Protein AF-A0A7S1JLR3-F1 (afdb_monomer_lite)

Sequence (343 aa):
VDCESAMGGCVRRLALGSIACGFTRRLLVDKMQLTTCGGVSYNKMLAKKVGGEHKPNQQTCLLPDRVKQFMQGCTLGSIPGIGFATCAKLKERGLASVPDVLSSPPHMIRDAVGHDMATVVLQLCNGIDPTPVKQTGPPQSISVENSYWASPIFGRDGVMREITRLAPHLIQRSWEHTARHRQVPQTFKLTVRFVGKSSRECRQAALPPNAIPRAPPASDRSSAVGEGEPQSPPVPGALIRLAASLLNKLVPDTSRPFHCNILNLALTNFHSAPPPPLTFSRPQPPQQSRAAAAQPPCPETIDLDTFDEEQKQPSCRVPDGVDAAWFMGLPAGIQAEVRRQHV

pLDDT: mean 82.6, std 20.74, range [28.44, 98.5]

Organism: NCBI:txid1169539

InterPro domains:
  IPR001126 UmuC domain [PS50173] (25-83)
  IPR036775 DNA polymerase, Y-family, little finger domain superfamily [G3DSA:3.30.1490.100] (139-274)
  IPR036775 DNA polymerase, Y-family, little finger domain superfamily [SSF100879] (159-270)
  IPR043128 Reverse transcriptase/Diguanylate cyclase domain [G3DSA:3.30.70.270] (2-62)
  IPR043502 DNA/RNA polymerase superfamily [SSF56672] (14-139)

Radius of gyration: 27.86 Å; chains: 1; bounding box: 66×61×78 Å

Foldseek 3Di:
DDPVVVLVLQVLVQVLVQLLQVLVQVCCCVPPVDAAFWATDDDDQRRVLQSPVDDDRYYDYDRPVCQLVVLQPDWQCSGPLRHPQLCVLCVVLVNGTLVSLQPDDLVSSCVRRNDVSSVVSNCSSSVHDPDDDDDDDQDQKDKDKDFAPPHWQKADVSLLVVCQVCQLVSLVVQQVSCVVPQKHFFKKKKWWDFPPDPDIFIDMDTQDPPQRPHDDDPVVVPVPPDPDDDDGDDGDVSVSVRNSVGVCVRDVDRVDMTTTRMIMMMTGDIDRHDDDPPPPPPDDDDDDDDDDDDDDDDPDDPDPPDDDPDDDDDPPDDQPSDDPVVLVPDDPSSNVSSVVVRD

Secondary structure (DSSP, 8-state):
--HHHHHHHHHHHHHHHHHHHHHHHHHHHHHH-----EEESSSHHHHHHHTTTT-SS-EEE--GGGHHHHHHTSBGGGSTT--HHHHHHHHHTT--BHHHHHHS-HHHHHHHH-HHHHHHHHHHHTT---PPP----S-SEEEEEEE-SSSPEEHHHHHHHHHHHHHHHHHHHHHHHHHHH-EE--EEEEEEEETT-SSPEEEEEEPPTTSSPPPPPGGGGSS--SS---PPPP--HHHHHHHHHHHHHHSS-TTS--EEEEEEEEEE--EEPPPPP----PPPP---------PPPPPPP--S----S-S------PPTTS-HHHHHTS-HHHHHHHHHHH-

Structure (mmCIF, N/CA/C/O backbone):
data_AF-A0A7S1JLR3-F1
#
_entry.id   AF-A0A7S1JLR3-F1
#
loop_
_atom_site.group_PDB
_atom_site.id
_atom_site.type_symbol
_atom_site.label_atom_id
_atom_site.label_alt_id
_atom_site.label_comp_id
_atom_site.label_asym_id
_atom_site.label_entity_id
_atom_site.label_seq_id
_atom_site.pdbx_PDB_ins_code
_atom_site.Cartn_x
_atom_site.Cartn_y
_atom_site.Cartn_z
_atom_site.occupancy
_atom_site.B_iso_or_equiv
_atom_site.auth_seq_id
_atom_site.auth_comp_id
_atom_site.auth_asym_id
_atom_site.auth_atom_id
_atom_site.pdbx_PDB_model_num
ATOM 1 N N . VAL A 1 1 ? -37.598 2.395 15.664 1.00 42.84 1 VAL A N 1
ATOM 2 C CA . VAL A 1 1 ? -37.029 1.034 15.543 1.00 42.84 1 VAL A CA 1
ATOM 3 C C . VAL A 1 1 ? -36.119 0.853 16.735 1.00 42.84 1 VAL A C 1
ATOM 5 O O . VAL A 1 1 ? -35.112 1.548 16.807 1.00 42.84 1 VAL A O 1
ATOM 8 N N . ASP A 1 2 ? -36.537 0.051 17.711 1.00 41.81 2 ASP A N 1
ATOM 9 C CA . ASP A 1 2 ? -35.859 -0.057 19.004 1.00 41.81 2 ASP A CA 1
ATOM 10 C C . ASP A 1 2 ? -34.413 -0.527 18.846 1.00 41.81 2 ASP A C 1
ATOM 12 O O . ASP A 1 2 ? -34.135 -1.479 18.104 1.00 41.81 2 ASP A O 1
ATOM 16 N N . CYS A 1 3 ? -33.495 0.145 19.548 1.00 42.53 3 CYS A N 1
ATOM 17 C CA . CYS A 1 3 ? -32.058 -0.132 19.528 1.00 42.53 3 CYS A CA 1
ATOM 18 C C . CYS A 1 3 ? -31.733 -1.597 19.869 1.00 42.53 3 CYS A C 1
ATOM 20 O O . CYS A 1 3 ? -30.772 -2.141 19.328 1.00 42.53 3 CYS A O 1
ATOM 22 N N . GLU A 1 4 ? -32.552 -2.262 20.689 1.00 46.06 4 GLU A N 1
ATOM 23 C CA . GLU A 1 4 ? -32.415 -3.692 21.002 1.00 46.06 4 GLU A CA 1
ATOM 24 C C . GLU A 1 4 ? -32.705 -4.593 19.792 1.00 46.06 4 GLU A C 1
ATOM 26 O O . GLU A 1 4 ? -31.935 -5.514 19.511 1.00 46.06 4 GLU A O 1
ATOM 31 N N . SER A 1 5 ? -33.736 -4.283 18.995 1.00 55.50 5 SER A N 1
ATOM 32 C CA . SER A 1 5 ? -34.023 -5.029 17.757 1.00 55.50 5 SER A CA 1
ATOM 33 C C . SER A 1 5 ? -32.943 -4.801 16.686 1.00 55.50 5 SER A C 1
ATOM 35 O O . SER A 1 5 ? -32.567 -5.722 15.955 1.00 55.50 5 SER A O 1
ATOM 37 N N . ALA A 1 6 ? -32.374 -3.590 16.634 1.00 57.91 6 ALA A N 1
ATOM 38 C CA . ALA A 1 6 ? -31.301 -3.238 15.707 1.00 57.91 6 ALA A CA 1
ATOM 39 C C . ALA A 1 6 ? -29.970 -3.926 16.070 1.00 57.91 6 ALA A C 1
ATOM 41 O O . ALA A 1 6 ? -29.255 -4.403 15.180 1.00 57.91 6 ALA A O 1
ATOM 42 N N . MET A 1 7 ? -29.661 -4.025 17.368 1.00 59.28 7 MET A N 1
ATOM 43 C CA . MET A 1 7 ? -28.510 -4.763 17.898 1.00 59.28 7 MET A CA 1
ATOM 44 C C . MET A 1 7 ? -28.624 -6.261 17.599 1.00 59.28 7 MET A C 1
ATOM 46 O O . MET A 1 7 ? -27.681 -6.839 17.055 1.00 59.28 7 MET A O 1
ATOM 50 N N . GLY A 1 8 ? -29.793 -6.867 17.842 1.00 67.44 8 GLY A N 1
ATOM 51 C CA . GLY A 1 8 ? -30.053 -8.273 17.509 1.00 67.44 8 GLY A CA 1
ATOM 52 C C . GLY A 1 8 ? -29.872 -8.573 16.016 1.00 67.44 8 GLY A C 1
ATOM 53 O O . GLY A 1 8 ? -29.205 -9.541 15.643 1.00 67.44 8 GLY A O 1
ATOM 54 N N . GLY A 1 9 ? -30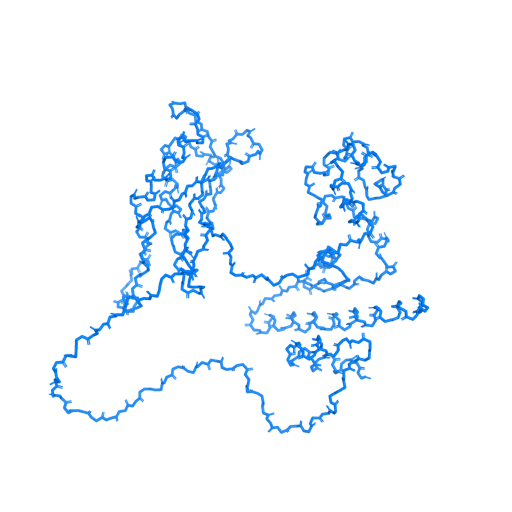.367 -7.686 15.144 1.00 78.19 9 GLY A N 1
ATOM 55 C CA . GLY A 1 9 ? -30.171 -7.804 13.697 1.00 78.19 9 GLY A CA 1
ATOM 56 C C . GLY A 1 9 ? -28.703 -7.687 13.264 1.00 78.19 9 GLY A C 1
ATOM 57 O O . GLY A 1 9 ? -28.259 -8.414 12.376 1.00 78.19 9 GLY A O 1
ATOM 58 N N . CYS A 1 10 ? -27.924 -6.801 13.891 1.00 81.44 10 CYS A N 1
ATOM 59 C CA . CYS A 1 10 ? -26.500 -6.641 13.585 1.00 81.44 10 CYS A CA 1
ATOM 60 C C . CYS A 1 10 ? -25.677 -7.872 13.986 1.00 81.44 10 CYS A C 1
ATOM 62 O O . CYS A 1 10 ? -24.885 -8.368 13.184 1.00 81.44 10 CYS A O 1
ATOM 64 N N . VAL A 1 11 ? -25.909 -8.407 15.188 1.00 86.31 11 VAL A N 1
ATOM 65 C CA . VAL A 1 11 ? -25.230 -9.615 15.681 1.00 86.31 11 VAL A CA 1
ATOM 66 C C . VAL A 1 11 ? -25.519 -10.810 14.772 1.00 86.31 11 VAL A C 1
ATOM 68 O O . VAL A 1 11 ? -24.587 -11.505 14.367 1.00 86.31 11 VAL A O 1
ATOM 71 N N . ARG A 1 12 ? -26.780 -11.000 14.354 1.00 85.00 12 ARG A N 1
ATOM 72 C CA . ARG A 1 12 ? -27.159 -12.071 13.419 1.00 85.00 12 ARG A CA 1
ATOM 73 C C . ARG A 1 12 ? -26.419 -11.960 12.083 1.00 85.00 12 ARG A C 1
ATOM 75 O O . ARG A 1 12 ? -25.859 -12.943 11.607 1.00 85.00 12 ARG A O 1
ATOM 82 N N . ARG A 1 13 ? -26.340 -10.759 11.498 1.00 88.19 13 ARG A N 1
ATOM 83 C CA . ARG A 1 13 ? -25.587 -10.535 10.248 1.00 88.19 13 ARG A CA 1
ATOM 84 C C . ARG A 1 13 ? -24.090 -10.822 10.403 1.00 88.19 13 ARG A C 1
ATOM 86 O O . ARG A 1 13 ? -23.487 -11.401 9.503 1.00 88.19 13 ARG A O 1
ATOM 93 N N . LEU A 1 14 ? -23.490 -10.449 11.533 1.00 91.00 14 LEU A N 1
ATOM 94 C CA . LEU A 1 14 ? -22.076 -10.721 11.817 1.00 91.00 14 LEU A CA 1
ATOM 95 C C . LEU A 1 14 ? -21.792 -12.214 12.034 1.00 91.00 14 LEU A C 1
ATOM 97 O O . LEU A 1 14 ? -20.752 -12.708 11.590 1.00 91.00 14 LEU A O 1
ATOM 101 N N . ALA A 1 15 ? -22.724 -12.948 12.645 1.00 88.25 15 ALA A N 1
ATOM 102 C CA . ALA A 1 15 ? -22.643 -14.403 12.750 1.00 88.25 15 ALA A CA 1
ATOM 103 C C . ALA A 1 15 ? -22.628 -15.057 11.358 1.00 88.25 15 ALA A C 1
ATOM 105 O O . ALA A 1 15 ? -21.733 -15.847 11.057 1.00 88.25 15 ALA A O 1
ATOM 106 N N . LEU A 1 16 ? -23.523 -14.640 10.457 1.00 89.06 16 LEU A N 1
ATOM 107 C CA . LEU A 1 16 ? -23.534 -15.134 9.073 1.00 89.06 16 LEU A CA 1
ATOM 108 C C . LEU A 1 16 ? -22.259 -14.766 8.305 1.00 89.06 16 LEU A C 1
ATOM 110 O O . LEU A 1 16 ? -21.691 -15.602 7.602 1.00 89.06 16 LEU A O 1
ATOM 114 N N . GLY A 1 17 ? -21.751 -13.545 8.493 1.00 91.31 17 GLY A N 1
ATOM 115 C CA . GLY A 1 17 ? -20.451 -13.137 7.957 1.00 91.31 17 GLY A CA 1
ATOM 116 C C . GLY A 1 17 ? -19.297 -14.013 8.462 1.00 91.31 17 GLY A C 1
ATOM 117 O O . GLY A 1 17 ? -18.373 -14.320 7.709 1.00 91.31 17 GLY A O 1
ATOM 118 N N . SER A 1 18 ? -19.367 -14.474 9.712 1.00 92.69 18 SER A N 1
ATOM 119 C CA . SER A 1 18 ? -18.378 -15.384 10.305 1.00 92.69 18 SER A CA 1
ATOM 120 C C . SER A 1 18 ? -18.424 -16.775 9.683 1.00 92.69 18 SER A C 1
ATOM 122 O O . SER A 1 18 ? -17.368 -17.350 9.408 1.00 92.69 18 SER A O 1
ATOM 124 N N . ILE A 1 19 ? -19.618 -17.283 9.382 1.00 90.50 19 ILE A N 1
ATOM 125 C CA . ILE A 1 19 ? -19.803 -18.554 8.670 1.00 90.50 19 ILE A CA 1
ATOM 126 C C . ILE A 1 19 ? -19.202 -18.462 7.260 1.00 90.50 19 ILE A C 1
ATOM 128 O O . ILE A 1 19 ? -18.377 -19.294 6.877 1.00 90.50 19 ILE A O 1
ATOM 132 N N . ALA A 1 20 ? -19.534 -17.404 6.513 1.00 90.88 20 ALA A N 1
ATOM 133 C CA . ALA A 1 20 ? -18.996 -17.167 5.172 1.00 90.88 20 ALA A CA 1
ATOM 134 C C . ALA A 1 20 ? -17.461 -17.023 5.164 1.00 90.88 20 ALA A C 1
ATOM 136 O O . ALA A 1 20 ? -16.778 -17.562 4.286 1.00 90.88 20 ALA A O 1
ATOM 137 N N . CYS A 1 21 ? -16.905 -16.337 6.168 1.00 94.81 21 CYS A N 1
ATOM 138 C CA . CYS A 1 21 ? -15.463 -16.217 6.370 1.00 94.81 21 CYS A CA 1
ATOM 139 C C . CYS A 1 21 ? -14.814 -17.595 6.579 1.00 94.81 21 CYS A C 1
ATOM 141 O O . CYS A 1 21 ? -13.862 -17.939 5.878 1.00 94.81 21 CYS A O 1
ATOM 143 N N . GLY A 1 22 ? -15.372 -18.417 7.471 1.00 93.88 22 GLY A N 1
ATOM 144 C CA . GLY A 1 22 ? -14.863 -19.761 7.756 1.00 93.88 22 GLY A CA 1
ATOM 145 C C . GLY A 1 22 ? -14.905 -20.677 6.538 1.00 93.88 22 GLY A C 1
ATOM 146 O O . GLY A 1 22 ? -13.924 -21.355 6.236 1.00 93.88 22 GLY A O 1
ATOM 147 N N . PHE A 1 23 ? -16.000 -20.634 5.779 1.00 93.81 23 PHE A N 1
ATOM 148 C CA . PHE A 1 23 ? -16.117 -21.365 4.522 1.00 93.81 23 PHE A CA 1
ATOM 149 C C . PHE A 1 23 ? -15.051 -20.950 3.503 1.00 93.81 23 PHE A C 1
ATOM 151 O O . PHE A 1 23 ? -14.352 -21.804 2.963 1.00 93.81 23 PHE A O 1
ATOM 158 N N . THR A 1 24 ? -14.872 -19.645 3.286 1.00 93.75 24 THR A N 1
ATOM 159 C CA . THR A 1 24 ? -13.873 -19.125 2.338 1.00 93.75 24 THR A CA 1
ATOM 160 C C . THR A 1 24 ? -12.459 -19.553 2.725 1.00 93.75 24 THR A C 1
ATOM 162 O O . THR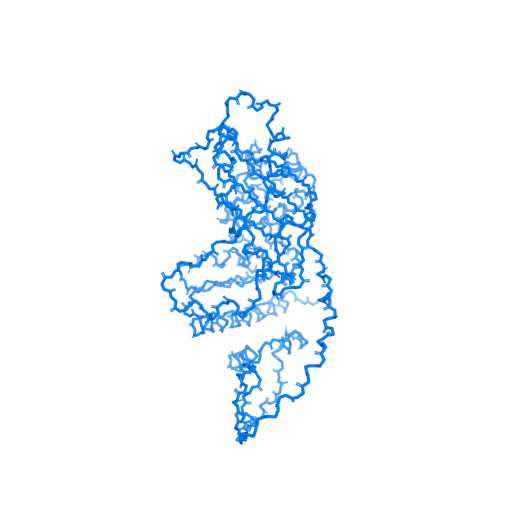 A 1 24 ? -11.664 -19.938 1.870 1.00 93.75 24 THR A O 1
ATOM 165 N N . ARG A 1 25 ? -12.146 -19.531 4.024 1.00 95.88 25 ARG A N 1
ATOM 166 C CA . ARG A 1 25 ? -10.850 -19.984 4.540 1.00 95.88 25 ARG A CA 1
ATOM 167 C C . ARG A 1 25 ? -10.612 -21.471 4.276 1.00 95.88 25 ARG A C 1
ATOM 169 O O . ARG A 1 25 ? -9.513 -21.817 3.861 1.00 95.88 25 ARG A O 1
ATOM 176 N N . ARG A 1 26 ? -11.624 -22.327 4.465 1.00 95.06 26 ARG A N 1
ATOM 177 C CA . ARG A 1 26 ? -11.535 -23.761 4.131 1.00 95.06 26 ARG A CA 1
ATOM 178 C C . ARG A 1 26 ? -11.287 -23.974 2.639 1.00 95.06 26 ARG A C 1
ATOM 180 O O . ARG A 1 26 ? -10.335 -24.655 2.292 1.00 95.06 26 ARG A O 1
ATOM 187 N N . LEU A 1 27 ? -12.023 -23.275 1.770 1.00 95.00 27 LEU A N 1
ATOM 188 C CA . LEU A 1 27 ? -11.802 -23.358 0.321 1.00 95.00 27 LEU A CA 1
ATOM 189 C C . LEU A 1 27 ? -10.372 -22.992 -0.105 1.00 95.00 27 LEU A C 1
ATOM 191 O O . LEU A 1 27 ? -9.845 -23.595 -1.036 1.00 95.00 27 LEU A O 1
ATOM 195 N N . LEU A 1 28 ? -9.744 -22.004 0.541 1.00 95.62 28 LEU A N 1
ATOM 196 C CA . LEU A 1 28 ? -8.350 -21.637 0.258 1.00 95.62 28 LEU A CA 1
ATOM 197 C C . LEU A 1 28 ? -7.364 -22.738 0.667 1.00 95.62 28 LEU A C 1
ATOM 199 O O . LEU A 1 28 ? -6.379 -22.966 -0.037 1.00 95.62 28 LEU A O 1
ATOM 203 N N . VAL A 1 29 ? -7.635 -23.438 1.769 1.00 96.00 29 VAL A N 1
ATOM 204 C CA . VAL A 1 29 ? -6.845 -24.605 2.178 1.00 96.00 29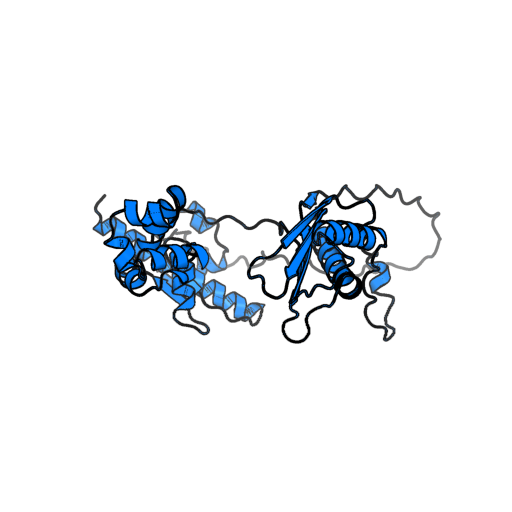 VAL A CA 1
ATOM 205 C C . VAL A 1 29 ? -7.048 -25.740 1.178 1.00 96.00 29 VAL A C 1
ATOM 207 O O . VAL A 1 29 ? -6.071 -26.234 0.630 1.00 96.00 29 VAL A O 1
ATOM 210 N N . ASP A 1 30 ? -8.293 -26.077 0.852 1.00 95.56 30 ASP A N 1
ATOM 211 C CA . ASP A 1 30 ? -8.609 -27.208 -0.023 1.00 95.56 30 ASP A CA 1
ATOM 212 C C . ASP A 1 30 ? -8.043 -27.016 -1.439 1.00 95.56 30 ASP A C 1
ATOM 214 O O . ASP A 1 30 ? -7.414 -27.916 -1.994 1.00 95.56 30 ASP A O 1
ATOM 218 N N . LYS A 1 31 ? -8.224 -25.821 -2.024 1.00 95.94 31 LYS A N 1
ATOM 219 C CA . LYS A 1 31 ? -7.852 -25.544 -3.423 1.00 95.94 31 LYS A CA 1
ATOM 220 C C . LYS A 1 31 ? -6.410 -25.088 -3.615 1.00 95.94 31 LYS A C 1
ATOM 222 O O . LYS A 1 31 ? -5.868 -25.264 -4.701 1.00 95.94 31 LYS A O 1
ATOM 227 N N . MET A 1 32 ? -5.814 -24.431 -2.619 1.00 96.19 32 MET A N 1
ATOM 228 C CA . MET A 1 32 ? -4.505 -23.780 -2.772 1.00 96.19 32 MET A CA 1
ATOM 229 C C . MET A 1 32 ? -3.496 -24.174 -1.692 1.00 96.19 32 MET A C 1
ATOM 231 O O . MET A 1 32 ? -2.354 -23.732 -1.764 1.00 96.19 32 MET A O 1
ATOM 235 N N . GLN A 1 33 ? -3.887 -24.979 -0.696 1.00 95.88 33 GLN A N 1
ATOM 236 C CA . GLN A 1 33 ? -3.054 -25.322 0.464 1.00 95.88 33 GLN A CA 1
ATOM 237 C C . GLN A 1 33 ? -2.572 -24.075 1.228 1.00 95.88 33 GLN A C 1
ATOM 239 O O . GLN A 1 33 ? -1.491 -24.050 1.815 1.00 95.88 33 GLN A O 1
ATOM 244 N N . LEU A 1 34 ? -3.391 -23.013 1.224 1.00 96.88 34 LEU A N 1
ATOM 245 C CA . LEU A 1 34 ? -3.084 -21.738 1.869 1.00 96.88 34 LEU A CA 1
ATOM 246 C C . LEU A 1 34 ? -3.966 -21.516 3.097 1.00 96.88 34 LEU A C 1
ATOM 248 O O . LEU A 1 34 ? -5.163 -21.247 2.990 1.00 96.88 34 LEU A O 1
ATOM 252 N N . THR A 1 35 ? -3.355 -21.533 4.283 1.00 96.38 35 THR A N 1
ATOM 253 C CA . THR A 1 35 ? -4.024 -21.092 5.514 1.00 96.38 35 THR A CA 1
ATOM 254 C C . THR A 1 35 ? -4.068 -19.570 5.591 1.00 96.38 35 THR A C 1
ATOM 256 O O . THR A 1 35 ? -3.083 -18.893 5.290 1.00 96.38 35 THR A O 1
ATOM 259 N N . THR A 1 36 ? -5.180 -19.015 6.066 1.00 96.12 36 THR A N 1
ATOM 260 C CA . THR A 1 36 ? -5.339 -17.567 6.252 1.00 96.12 36 THR A CA 1
ATOM 261 C C . THR A 1 36 ? -6.030 -17.255 7.573 1.00 96.12 36 THR A C 1
ATOM 263 O O . THR A 1 36 ? -6.682 -18.116 8.169 1.00 96.12 36 THR A O 1
ATOM 266 N N . CYS A 1 37 ? -5.881 -16.014 8.040 1.00 97.38 37 CYS A N 1
ATOM 267 C CA . CYS A 1 37 ? -6.668 -15.487 9.155 1.00 97.38 37 CYS A CA 1
ATOM 268 C C . CYS A 1 37 ? -7.828 -14.634 8.630 1.00 97.38 37 CYS A C 1
ATOM 270 O O . CYS A 1 37 ? -7.688 -13.986 7.591 1.00 97.38 37 CYS A O 1
ATOM 272 N N . GLY A 1 38 ? -8.950 -14.616 9.349 1.00 96.75 38 GLY A N 1
ATOM 273 C CA . GLY A 1 38 ? -10.158 -13.885 8.957 1.00 96.75 38 GLY A CA 1
ATOM 274 C C . GLY A 1 38 ? -10.624 -12.890 10.016 1.00 96.75 38 GLY A C 1
ATOM 275 O O . GLY A 1 38 ? -10.611 -13.192 11.203 1.00 96.75 38 GLY A O 1
ATOM 276 N N . GLY A 1 39 ? -11.059 -11.702 9.607 1.00 97.62 39 GLY A N 1
ATOM 277 C CA . GLY A 1 39 ? -11.645 -10.711 10.510 1.00 97.62 39 GLY A CA 1
ATOM 278 C C . GLY A 1 39 ? -13.035 -10.311 10.042 1.00 97.62 39 GLY A C 1
ATOM 279 O O . GLY A 1 39 ? -13.206 -9.976 8.872 1.00 97.62 39 GLY A O 1
ATOM 280 N N . VAL A 1 40 ? -14.014 -10.343 10.944 1.00 98.00 40 VAL A N 1
ATOM 281 C CA . VAL A 1 40 ? -15.414 -10.014 10.649 1.00 98.00 40 VAL A CA 1
ATOM 282 C C . VAL A 1 40 ? -15.880 -8.898 11.575 1.00 98.00 40 VAL A C 1
ATOM 284 O O . VAL A 1 40 ? -15.763 -8.996 12.793 1.00 98.00 40 VAL A O 1
ATOM 287 N N . SER A 1 41 ? -16.375 -7.807 10.997 1.00 97.19 41 SER A N 1
ATOM 288 C CA . SER A 1 41 ? -16.999 -6.694 11.716 1.00 97.19 41 SER A CA 1
ATOM 289 C C . SER A 1 41 ? -17.841 -5.861 10.740 1.00 97.19 41 SER A C 1
ATOM 291 O O . SER A 1 41 ? -17.961 -6.212 9.566 1.00 97.19 41 SER A O 1
ATOM 293 N N . TYR A 1 42 ? -18.423 -4.757 11.203 1.00 94.75 42 TYR A N 1
ATOM 294 C CA . TYR A 1 42 ? -19.323 -3.915 10.408 1.00 94.75 42 TYR A CA 1
ATOM 295 C C . TYR A 1 42 ? -18.614 -2.847 9.556 1.00 94.75 42 TYR A C 1
ATOM 297 O O . TYR A 1 42 ? -19.273 -2.134 8.804 1.00 94.75 42 TYR A O 1
ATOM 305 N N . ASN A 1 43 ? -17.286 -2.713 9.648 1.00 96.81 43 ASN A N 1
ATOM 306 C CA . ASN A 1 43 ? -16.493 -1.875 8.744 1.00 96.81 43 ASN A CA 1
ATOM 307 C C . ASN A 1 43 ? -15.091 -2.452 8.494 1.00 96.81 43 ASN A C 1
ATOM 309 O O . ASN A 1 43 ? -14.628 -3.354 9.200 1.00 96.81 43 ASN A O 1
ATOM 313 N N . LYS A 1 44 ? -14.409 -1.925 7.468 1.00 96.75 44 LYS A N 1
ATOM 314 C CA . LYS A 1 44 ? -13.115 -2.441 6.993 1.00 96.75 44 LYS A CA 1
ATOM 315 C C . LYS A 1 44 ? -12.005 -2.277 8.020 1.00 96.75 44 LYS A C 1
ATOM 317 O O . LYS A 1 44 ? -11.197 -3.191 8.175 1.00 96.75 44 LYS A O 1
ATOM 322 N N . MET A 1 45 ? -11.951 -1.128 8.694 1.00 97.75 45 MET A N 1
ATOM 323 C CA . MET A 1 45 ? -10.936 -0.854 9.707 1.00 97.75 45 MET A CA 1
ATOM 324 C C . MET A 1 45 ? -10.997 -1.887 10.838 1.00 97.75 45 MET A C 1
ATOM 326 O O . MET A 1 45 ? -9.990 -2.544 11.116 1.00 97.75 45 MET A O 1
ATOM 330 N N . LEU A 1 46 ? -12.181 -2.105 11.419 1.00 97.94 46 LEU A N 1
ATOM 331 C CA . LEU A 1 46 ? -12.379 -3.077 12.493 1.00 97.94 46 LEU A CA 1
ATOM 332 C C . LEU A 1 46 ? -12.112 -4.506 12.019 1.00 97.94 46 LEU A C 1
ATOM 334 O O . LEU A 1 46 ? -11.382 -5.235 12.687 1.00 97.94 46 LEU A O 1
ATOM 338 N N . ALA A 1 47 ? -12.620 -4.891 10.843 1.00 97.75 47 ALA A N 1
ATOM 339 C CA . ALA A 1 47 ? -12.364 -6.209 10.263 1.00 97.75 47 ALA A CA 1
ATOM 340 C C . ALA A 1 47 ? -10.856 -6.465 10.066 1.00 97.75 47 ALA A C 1
ATOM 342 O O . ALA A 1 47 ? -10.343 -7.523 10.435 1.00 97.75 47 ALA A O 1
ATOM 343 N N . LYS A 1 48 ? -10.109 -5.472 9.558 1.00 97.25 48 LYS A N 1
ATOM 344 C CA . LYS A 1 48 ? -8.650 -5.553 9.400 1.00 97.25 48 LYS A CA 1
ATOM 345 C C . LYS A 1 48 ? -7.933 -5.696 10.742 1.00 97.25 48 LYS A C 1
ATOM 347 O O . LYS A 1 48 ? -6.941 -6.423 10.811 1.00 97.25 48 LYS A O 1
ATOM 352 N N . LYS A 1 49 ? -8.414 -5.006 11.778 1.00 96.00 49 LYS A N 1
ATOM 353 C CA . LYS A 1 49 ? -7.865 -5.087 13.132 1.00 96.00 49 LYS A CA 1
ATOM 354 C C . LYS A 1 49 ? -8.070 -6.476 13.732 1.00 96.00 49 LYS A C 1
ATOM 356 O O . LYS A 1 49 ? -7.081 -7.138 14.034 1.00 96.00 49 LYS A O 1
ATOM 361 N N . VAL A 1 50 ? -9.309 -6.956 13.827 1.00 96.69 50 VAL A N 1
ATOM 362 C CA . VAL A 1 50 ? -9.590 -8.231 14.515 1.00 96.69 50 VAL A CA 1
ATOM 363 C C . VAL A 1 50 ? -9.126 -9.466 13.756 1.00 96.69 50 VAL A C 1
ATOM 365 O O . VAL A 1 50 ? -8.814 -10.482 14.374 1.00 96.69 50 VAL A O 1
ATOM 368 N N . GLY A 1 51 ? -8.974 -9.379 12.431 1.00 96.31 51 GLY A N 1
ATOM 369 C CA . GLY A 1 51 ? -8.371 -10.458 11.644 1.00 96.31 51 GLY A CA 1
ATOM 370 C C . GLY A 1 51 ? -6.901 -10.735 11.988 1.00 96.31 51 GLY A C 1
ATOM 371 O O . GLY A 1 51 ? -6.360 -11.759 11.576 1.00 96.31 51 GLY A O 1
ATOM 372 N N . GLY A 1 52 ? -6.241 -9.831 12.721 1.00 93.69 52 GLY A N 1
ATOM 373 C CA . GLY A 1 52 ? -4.881 -10.015 13.218 1.00 93.69 52 GLY A CA 1
ATOM 374 C C . GLY A 1 52 ? -4.768 -10.509 14.661 1.00 93.69 52 GLY A C 1
ATOM 375 O O . GLY A 1 52 ? -3.647 -10.792 15.067 1.00 93.69 52 GLY A O 1
ATOM 376 N N . GLU A 1 53 ? -5.875 -10.604 15.400 1.00 93.25 53 GLU A N 1
ATOM 377 C CA . GLU A 1 53 ? -5.865 -10.800 16.856 1.00 93.25 53 GLU A CA 1
ATOM 378 C C . GLU A 1 53 ? -5.413 -12.211 17.259 1.00 93.25 53 GLU A C 1
ATOM 380 O O . GLU A 1 53 ? -4.466 -12.378 18.017 1.00 93.25 53 GLU A O 1
ATOM 385 N N . HIS A 1 54 ? -6.036 -13.241 16.683 1.00 94.44 54 HIS A N 1
ATOM 386 C CA . HIS A 1 54 ? -5.820 -14.640 17.070 1.00 94.44 54 HIS A CA 1
ATOM 387 C C . HIS A 1 54 ? -4.978 -15.411 16.047 1.00 94.44 54 HIS A C 1
ATOM 389 O O . HIS A 1 54 ? -5.319 -16.517 15.644 1.00 94.44 54 HIS A O 1
ATOM 395 N N . LYS A 1 55 ? -3.881 -14.834 15.555 1.00 94.75 55 LYS A N 1
ATOM 396 C CA . LYS A 1 55 ? -2.985 -15.575 14.648 1.00 94.75 55 LYS A CA 1
ATOM 397 C C . LYS A 1 55 ? -2.316 -16.759 15.373 1.00 94.75 55 LYS A C 1
ATOM 399 O O . LYS A 1 55 ? -2.016 -16.623 16.556 1.00 94.75 55 LYS A O 1
ATOM 404 N N . PRO A 1 56 ? -1.965 -17.856 14.670 1.00 96.50 56 PRO A N 1
ATOM 405 C CA . PRO A 1 56 ? -2.159 -18.133 13.239 1.00 96.50 56 PRO A CA 1
ATOM 406 C C . PRO A 1 56 ? -3.452 -18.917 12.928 1.00 96.50 56 PRO A C 1
ATOM 408 O O . PRO A 1 56 ? -4.041 -19.526 13.807 1.00 96.50 56 PRO A O 1
ATOM 411 N N . ASN A 1 57 ? -3.864 -18.943 11.652 1.00 95.25 57 ASN A N 1
ATOM 412 C CA . ASN A 1 57 ? -4.967 -19.762 11.112 1.00 95.25 57 ASN A CA 1
ATOM 413 C C . ASN A 1 57 ? -6.294 -19.733 11.911 1.00 95.25 57 ASN A C 1
ATOM 415 O O . ASN A 1 57 ? -7.002 -20.738 11.986 1.00 95.25 57 ASN A O 1
ATOM 419 N N . GLN A 1 58 ? -6.684 -18.576 12.447 1.00 96.50 58 GLN A N 1
ATOM 420 C CA . GLN A 1 58 ? -7.991 -18.388 13.093 1.00 96.50 58 GLN A CA 1
ATOM 421 C C . GLN A 1 58 ? -8.803 -17.280 12.430 1.00 96.50 58 GLN A C 1
ATOM 423 O O . GLN A 1 58 ? -8.320 -16.538 11.572 1.00 96.50 58 GLN A O 1
ATOM 428 N N . GLN A 1 59 ? -10.053 -17.140 12.860 1.00 97.00 59 GLN A N 1
ATOM 429 C CA . GLN A 1 59 ? -10.861 -15.969 12.559 1.00 97.00 59 GLN A CA 1
ATOM 430 C C . GLN A 1 59 ? -11.409 -15.325 13.829 1.00 97.00 59 GLN A C 1
ATOM 432 O O . GLN A 1 59 ? -11.671 -16.014 14.809 1.00 97.00 59 GLN A O 1
ATOM 437 N N . THR A 1 60 ? -11.640 -14.017 13.776 1.00 97.69 60 THR A N 1
ATOM 438 C CA . THR A 1 60 ? -12.214 -13.247 14.883 1.00 97.69 60 THR A CA 1
ATOM 439 C C . THR A 1 60 ? -13.397 -12.431 14.379 1.00 97.69 60 THR A C 1
ATOM 441 O O . THR A 1 60 ? -13.280 -11.724 13.375 1.00 97.69 60 THR A O 1
ATOM 444 N N . CYS A 1 61 ? -14.522 -12.490 15.091 1.00 97.19 61 CYS A N 1
ATOM 445 C CA . CYS A 1 61 ? -15.683 -11.639 14.848 1.00 97.19 61 CYS A CA 1
ATOM 446 C C . CYS A 1 61 ? -15.817 -10.605 15.968 1.00 97.19 61 CYS A C 1
ATOM 448 O O . CYS A 1 61 ? -15.893 -10.976 17.137 1.00 97.19 61 CYS A O 1
ATOM 450 N N . LEU A 1 62 ? -15.860 -9.318 15.618 1.00 96.25 62 LEU A N 1
ATOM 451 C CA . LEU A 1 62 ? -16.042 -8.228 16.574 1.00 96.25 62 LEU A CA 1
ATOM 452 C C . LEU A 1 62 ? -17.486 -7.742 16.569 1.00 96.25 62 LEU A C 1
ATOM 454 O O . LEU A 1 62 ? -17.946 -7.161 15.582 1.00 96.25 62 LEU A O 1
ATOM 458 N N . LEU A 1 63 ? -18.165 -7.957 17.693 1.00 94.56 63 LEU A N 1
ATOM 459 C CA . LEU A 1 63 ? -19.536 -7.513 17.914 1.00 94.56 63 LEU A CA 1
ATOM 460 C C . LEU A 1 63 ? -19.596 -6.019 18.296 1.00 94.56 63 LEU A C 1
ATOM 462 O O . LEU A 1 63 ? -18.630 -5.503 18.869 1.00 94.56 63 LEU A O 1
ATOM 466 N N . PRO A 1 64 ? -20.705 -5.307 17.994 1.00 92.75 64 PRO A N 1
ATOM 467 C CA . PRO A 1 64 ? -20.815 -3.862 18.218 1.00 92.75 64 PRO A CA 1
ATOM 468 C C . PRO A 1 64 ? -20.597 -3.423 19.673 1.00 92.75 64 PRO A C 1
ATOM 470 O O . PRO A 1 64 ? -19.928 -2.422 19.919 1.00 92.75 64 PRO A O 1
ATOM 473 N N . ASP A 1 65 ? -21.094 -4.200 20.636 1.00 92.38 65 ASP A N 1
ATOM 474 C CA . ASP A 1 65 ? -20.944 -3.973 22.080 1.00 92.38 65 ASP A CA 1
ATOM 475 C C . ASP A 1 65 ? -19.481 -4.044 22.549 1.00 92.38 65 ASP A C 1
ATOM 477 O O . ASP A 1 65 ? -19.106 -3.419 23.542 1.00 92.38 65 ASP A O 1
ATOM 481 N N . ARG A 1 66 ? -18.625 -4.761 21.813 1.00 94.44 66 ARG A N 1
ATOM 482 C CA . ARG A 1 66 ? -17.205 -4.946 22.146 1.00 94.44 66 ARG A CA 1
ATOM 483 C C . ARG A 1 66 ? -16.275 -3.931 21.501 1.00 94.44 66 ARG A C 1
ATOM 485 O O . ARG A 1 66 ? -15.113 -3.849 21.898 1.00 94.44 66 ARG A O 1
ATOM 492 N N . VAL A 1 67 ? -16.757 -3.120 20.558 1.00 95.62 67 VAL A N 1
ATOM 493 C CA . VAL A 1 67 ? -15.896 -2.195 19.804 1.00 95.62 67 VAL A CA 1
ATOM 494 C C . VAL A 1 67 ? -15.227 -1.168 20.699 1.00 95.62 67 VAL A C 1
ATOM 496 O O . VAL A 1 67 ? -14.020 -0.976 20.587 1.00 95.62 67 VAL A O 1
ATOM 499 N N . LYS A 1 68 ? -15.971 -0.528 21.606 1.00 94.62 68 LYS A N 1
ATOM 500 C CA . LYS A 1 68 ? -15.408 0.515 22.475 1.00 94.62 68 LYS A CA 1
ATOM 501 C C . LYS A 1 68 ? -14.240 -0.024 23.304 1.00 94.62 68 LYS A C 1
ATOM 503 O O . LYS A 1 68 ? -13.163 0.565 23.293 1.00 94.62 68 LYS A O 1
ATOM 508 N N . GLN A 1 69 ? -14.442 -1.166 23.962 1.00 95.88 69 GLN A N 1
ATOM 509 C CA . GLN A 1 69 ? -13.411 -1.825 24.766 1.00 95.88 69 GLN A CA 1
ATOM 510 C C . GLN A 1 69 ? -12.210 -2.242 23.904 1.00 95.88 69 GLN A C 1
ATOM 512 O O . GLN A 1 69 ? -11.064 -2.001 24.274 1.00 95.88 69 GLN A O 1
ATOM 517 N N . PHE A 1 70 ? -12.465 -2.819 22.728 1.00 96.44 70 PHE A N 1
ATOM 518 C CA . PHE A 1 70 ? -11.416 -3.239 21.804 1.00 96.44 70 PHE A CA 1
ATOM 519 C C . PHE A 1 70 ? -10.563 -2.058 21.306 1.00 96.44 70 PHE A C 1
ATOM 521 O O . PHE A 1 70 ? -9.333 -2.125 21.304 1.00 96.44 70 PHE A O 1
ATOM 528 N N . MET A 1 71 ? -11.201 -0.946 20.930 1.00 97.44 71 MET A N 1
ATOM 529 C CA . MET A 1 71 ? -10.509 0.247 20.440 1.00 97.44 71 MET A CA 1
ATOM 530 C C . MET A 1 71 ? -9.673 0.924 21.527 1.00 97.44 71 MET A C 1
ATOM 532 O O . MET A 1 71 ? -8.576 1.390 21.234 1.00 97.44 71 MET A O 1
ATOM 536 N N . GLN A 1 72 ? -10.131 0.926 22.782 1.00 94.94 72 GLN A N 1
ATOM 537 C CA . GLN A 1 72 ? -9.360 1.461 23.910 1.00 94.94 72 GLN A CA 1
ATOM 538 C C . GLN A 1 72 ? -8.036 0.714 24.137 1.00 94.94 72 GLN A C 1
ATOM 540 O O . GLN A 1 72 ? -7.060 1.334 24.552 1.00 94.94 72 GLN A O 1
ATOM 545 N N . GLY A 1 73 ? -7.980 -0.585 23.824 1.00 93.88 73 GLY A N 1
ATOM 546 C CA . GLY A 1 73 ? -6.753 -1.388 23.892 1.00 93.88 73 GLY A CA 1
ATOM 547 C C . GLY A 1 73 ? -5.807 -1.212 22.696 1.00 93.88 73 GLY A C 1
ATOM 548 O O . GLY A 1 73 ? -4.691 -1.730 22.708 1.00 93.88 73 GLY A O 1
ATOM 549 N N . CYS A 1 74 ? -6.219 -0.498 21.644 1.00 94.81 74 CYS A N 1
ATOM 550 C CA . CYS A 1 74 ? -5.413 -0.332 20.439 1.00 94.81 74 CYS A CA 1
ATOM 551 C C . CYS A 1 74 ? -4.406 0.818 20.569 1.00 94.81 74 CYS A C 1
ATOM 553 O O . CYS A 1 74 ? -4.734 1.927 20.987 1.00 94.81 74 CYS A O 1
ATOM 555 N N . THR A 1 75 ? -3.182 0.599 20.084 1.00 94.94 75 THR A N 1
ATOM 556 C CA . THR A 1 75 ? -2.235 1.700 19.867 1.00 94.94 75 THR A CA 1
ATOM 557 C C . THR A 1 75 ? -2.631 2.494 18.623 1.00 94.94 75 THR A C 1
ATOM 559 O O . THR A 1 75 ? -3.041 1.902 17.619 1.00 94.94 75 THR A O 1
ATOM 562 N N . LEU A 1 76 ? -2.463 3.823 18.649 1.00 95.56 76 LEU A N 1
ATOM 563 C CA . LEU A 1 76 ? -2.861 4.706 17.542 1.00 95.56 76 LEU A CA 1
ATOM 564 C C . LEU A 1 76 ? -2.262 4.272 16.197 1.00 95.56 76 LEU A C 1
ATOM 566 O O . LEU A 1 76 ? -2.985 4.120 15.220 1.00 95.56 76 LEU A O 1
ATOM 570 N N . GLY A 1 77 ? -0.958 3.987 16.157 1.00 94.19 77 GLY A N 1
ATOM 571 C CA . GLY A 1 77 ? -0.271 3.561 14.931 1.00 94.19 77 GLY A CA 1
ATOM 572 C C . GLY A 1 77 ? -0.673 2.174 14.413 1.00 94.19 77 GLY A C 1
ATOM 573 O O . GLY A 1 77 ? -0.302 1.813 13.299 1.00 94.19 77 GLY A O 1
ATOM 574 N N . SER A 1 78 ? -1.413 1.384 15.201 1.00 94.25 78 SER A N 1
ATOM 575 C CA . SER A 1 78 ? -1.953 0.095 14.751 1.00 94.25 78 SER A CA 1
ATOM 576 C C . SER A 1 78 ? -3.293 0.223 14.027 1.00 94.25 78 SER A C 1
ATOM 578 O O . SER A 1 78 ? -3.731 -0.751 13.416 1.00 94.25 78 SER A O 1
ATOM 580 N N . ILE A 1 79 ? -3.955 1.382 14.114 1.00 96.62 79 ILE A N 1
ATOM 581 C CA . ILE A 1 79 ? -5.269 1.627 13.518 1.00 96.62 79 ILE A CA 1
ATOM 582 C C . ILE A 1 79 ? -5.085 1.933 12.025 1.00 96.62 79 ILE A C 1
ATOM 584 O O . ILE A 1 79 ? -4.432 2.922 11.680 1.00 96.62 79 ILE A O 1
ATOM 588 N N . PRO A 1 80 ? -5.654 1.122 11.112 1.00 96.06 80 PRO A N 1
ATOM 589 C CA . PRO A 1 80 ? -5.647 1.430 9.686 1.00 96.06 80 PRO A CA 1
ATOM 590 C C . PRO A 1 80 ? -6.195 2.836 9.419 1.00 96.06 80 PRO A C 1
ATOM 592 O O . PRO A 1 80 ? -7.301 3.159 9.834 1.00 96.06 80 PRO A O 1
ATOM 595 N N . GLY A 1 81 ? -5.410 3.666 8.730 1.00 94.19 81 GLY A N 1
ATOM 596 C CA . GLY A 1 81 ? -5.724 5.080 8.488 1.00 94.19 81 GLY A CA 1
ATOM 597 C C . GLY A 1 81 ? -4.954 6.059 9.383 1.00 94.19 81 GLY A C 1
ATOM 598 O O . GLY A 1 81 ? -4.799 7.217 9.004 1.00 94.19 81 GLY A O 1
ATOM 599 N N . ILE A 1 82 ? -4.373 5.604 10.499 1.00 96.19 82 ILE A N 1
ATOM 600 C CA . ILE A 1 82 ? -3.486 6.407 11.354 1.00 96.19 82 ILE A CA 1
ATOM 601 C C . ILE A 1 82 ? -2.045 5.914 11.177 1.00 96.19 82 ILE A C 1
ATOM 603 O O . ILE A 1 82 ? -1.570 5.005 11.852 1.00 96.19 82 ILE A O 1
ATOM 607 N N . GLY A 1 83 ? -1.341 6.513 10.216 1.00 93.75 83 GLY A N 1
ATOM 608 C CA . GLY A 1 83 ? 0.046 6.162 9.904 1.00 93.75 83 GLY A CA 1
ATOM 609 C C . GLY A 1 83 ? 1.072 6.750 10.878 1.00 93.75 83 GLY A C 1
ATOM 610 O O . GLY A 1 83 ? 0.751 7.558 11.748 1.00 93.75 83 GLY A O 1
ATOM 611 N N . PHE A 1 84 ? 2.344 6.393 10.672 1.00 92.75 84 PHE A N 1
ATOM 612 C CA . PHE A 1 84 ? 3.477 6.839 11.494 1.00 92.75 84 PHE A CA 1
ATOM 613 C C . PHE A 1 84 ? 3.532 8.364 11.685 1.00 92.75 84 PHE A C 1
ATOM 615 O O . PHE A 1 84 ? 3.613 8.831 12.815 1.00 92.75 84 PHE A O 1
ATOM 622 N N . ALA A 1 85 ? 3.431 9.140 10.599 1.00 93.19 85 ALA A N 1
ATOM 623 C CA . ALA A 1 85 ? 3.518 10.601 10.660 1.00 93.19 85 ALA A CA 1
ATOM 624 C C . ALA A 1 85 ? 2.352 11.231 11.442 1.00 93.19 85 ALA A C 1
ATOM 626 O O . ALA A 1 85 ? 2.566 12.130 12.249 1.00 93.19 85 ALA A O 1
ATOM 627 N N . THR A 1 86 ? 1.126 10.742 11.237 1.00 95.94 86 THR A N 1
ATOM 628 C CA . THR A 1 86 ? -0.060 11.195 11.980 1.00 95.94 86 THR A CA 1
ATOM 629 C C . THR A 1 86 ? 0.068 10.844 13.460 1.00 95.94 86 THR A C 1
ATOM 631 O O . THR A 1 86 ? -0.159 11.691 14.31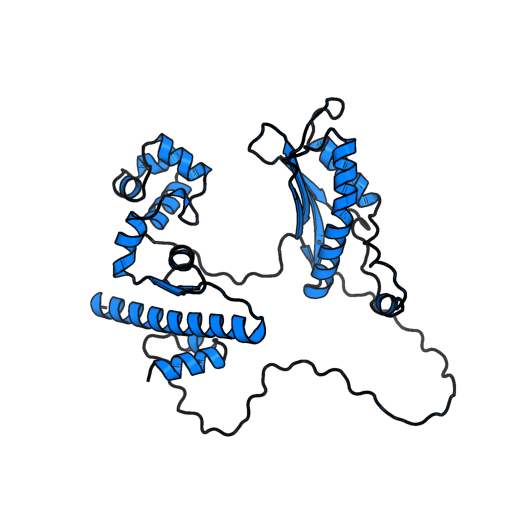6 1.00 95.94 86 THR A O 1
ATOM 634 N N . CYS A 1 87 ? 0.494 9.617 13.769 1.00 96.19 87 CYS A N 1
ATOM 635 C CA . CYS A 1 87 ? 0.714 9.170 15.140 1.00 96.19 87 CYS A CA 1
ATOM 636 C C . CYS A 1 87 ? 1.807 9.990 15.848 1.00 96.19 87 CYS A C 1
ATOM 638 O O . CYS A 1 87 ? 1.626 10.346 17.008 1.00 96.19 87 CYS A O 1
ATOM 640 N N . ALA A 1 88 ? 2.903 10.331 15.162 1.00 95.62 88 ALA A N 1
ATOM 641 C CA . ALA A 1 88 ? 3.962 11.179 15.711 1.00 95.62 88 ALA A CA 1
ATOM 642 C C . ALA A 1 88 ? 3.444 12.582 16.070 1.00 95.62 88 ALA A C 1
ATOM 644 O O . ALA A 1 88 ? 3.608 13.013 17.206 1.00 95.62 88 ALA A O 1
ATOM 645 N N . LYS A 1 89 ? 2.715 13.233 15.154 1.00 96.50 89 LYS A N 1
ATOM 646 C CA . LYS A 1 89 ? 2.105 14.555 15.392 1.00 96.50 89 LYS A CA 1
ATOM 647 C C . LYS A 1 89 ? 1.122 14.562 16.565 1.00 96.50 89 LYS A C 1
ATOM 649 O O . LYS A 1 89 ? 1.080 15.517 17.330 1.00 96.50 89 LYS A O 1
ATOM 654 N N . LEU A 1 90 ? 0.325 13.502 16.713 1.00 96.75 90 LEU A N 1
ATOM 655 C CA . LEU A 1 90 ? -0.592 13.355 17.848 1.00 96.75 90 LEU A CA 1
ATOM 656 C C . LEU A 1 90 ? 0.181 13.201 19.166 1.00 96.75 90 LEU A C 1
ATOM 658 O O . LEU A 1 90 ? -0.113 13.897 20.137 1.00 96.75 90 LEU A O 1
ATOM 662 N N . LYS A 1 91 ? 1.225 12.364 19.180 1.00 96.06 91 LYS A N 1
ATOM 663 C CA . LYS A 1 91 ? 2.087 12.162 20.354 1.00 96.06 91 LYS A CA 1
ATOM 664 C C . LYS A 1 91 ? 2.803 13.437 20.793 1.00 96.06 91 LYS A C 1
ATOM 666 O O . LYS A 1 91 ? 2.885 13.686 21.990 1.00 96.06 91 LYS A O 1
ATOM 671 N N . GLU A 1 92 ? 3.265 14.264 19.856 1.00 95.62 92 GLU A N 1
ATOM 672 C CA . GLU A 1 92 ? 3.864 15.579 20.147 1.00 95.62 92 GLU A CA 1
ATOM 673 C C . GLU A 1 92 ? 2.896 16.526 20.876 1.00 95.62 92 GLU A C 1
ATOM 675 O O . GLU A 1 92 ? 3.329 17.416 21.602 1.00 95.62 92 GLU A O 1
ATOM 680 N N . ARG A 1 93 ? 1.580 16.318 20.729 1.00 94.00 93 ARG A N 1
ATOM 681 C CA . ARG A 1 93 ? 0.527 17.050 21.451 1.00 94.00 93 ARG A CA 1
ATOM 682 C C . ARG A 1 93 ? 0.028 16.331 22.711 1.00 94.00 93 ARG A C 1
ATOM 684 O O . ARG A 1 93 ? -1.003 16.715 23.252 1.00 94.00 93 ARG A O 1
ATOM 691 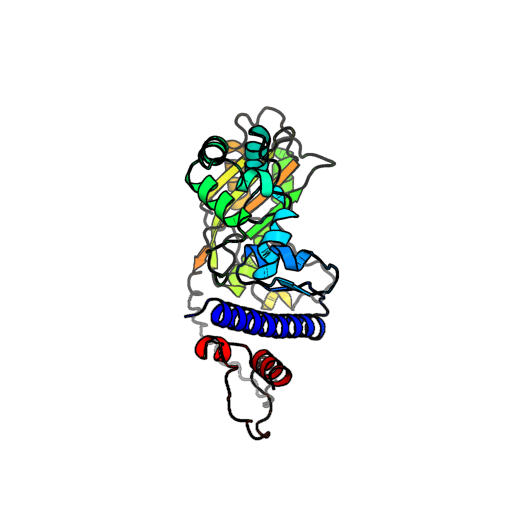N N . GLY A 1 94 ? 0.730 15.292 23.167 1.00 94.06 94 GLY A N 1
ATOM 692 C CA . GLY A 1 94 ? 0.350 14.500 24.341 1.00 94.06 94 GLY A CA 1
ATOM 693 C C . GLY A 1 94 ? -0.762 13.475 24.088 1.00 94.06 94 GLY A C 1
ATOM 694 O O . GLY A 1 94 ? -1.258 12.878 25.035 1.00 94.06 94 GLY A O 1
ATOM 695 N N . LEU A 1 95 ? -1.152 13.242 22.830 1.00 96.38 95 LEU A N 1
ATOM 696 C CA . LEU A 1 95 ? -2.198 12.286 22.458 1.00 96.38 95 LEU A CA 1
ATOM 697 C C . LEU A 1 95 ? -1.549 10.961 22.037 1.00 96.38 95 LEU A C 1
ATOM 699 O O . LEU A 1 95 ? -1.244 10.742 20.861 1.00 96.38 95 LEU A O 1
ATOM 703 N N . ALA A 1 96 ? -1.275 10.087 23.007 1.00 94.75 96 ALA A N 1
ATOM 704 C CA . ALA A 1 96 ? -0.509 8.860 22.781 1.00 94.75 96 ALA A CA 1
ATOM 705 C C . ALA A 1 96 ? -1.385 7.618 22.548 1.00 94.75 96 ALA A C 1
ATOM 707 O O . ALA A 1 96 ? -0.936 6.660 21.905 1.00 94.75 96 ALA A O 1
ATOM 708 N N . SER A 1 97 ? -2.623 7.637 23.038 1.00 96.88 97 SER A N 1
ATOM 709 C CA . SER A 1 97 ? -3.552 6.509 23.032 1.00 96.88 97 SER A CA 1
ATOM 710 C C . SER A 1 97 ? -4.930 6.874 22.462 1.00 96.88 97 SER A C 1
ATOM 712 O O . SER A 1 97 ? -5.260 8.044 22.266 1.00 96.88 97 SER A O 1
ATOM 714 N N . VAL A 1 98 ? -5.748 5.857 22.171 1.00 97.31 98 VAL A N 1
ATOM 715 C CA . VAL A 1 98 ? -7.148 6.059 21.761 1.00 97.31 98 VAL A CA 1
ATOM 716 C C . VAL A 1 98 ? -7.954 6.788 22.845 1.00 97.31 98 VAL A C 1
ATOM 718 O O . VAL A 1 98 ? -8.624 7.759 22.490 1.00 97.31 98 VAL A O 1
ATOM 721 N N . PRO A 1 99 ? -7.884 6.403 24.140 1.00 97.25 99 PRO A N 1
ATOM 722 C CA . PRO A 1 99 ? -8.506 7.172 25.214 1.00 97.25 99 PRO A CA 1
ATOM 723 C C . PRO A 1 99 ? -8.117 8.652 25.213 1.00 97.25 99 PRO A C 1
ATOM 725 O O . PRO A 1 99 ? -9.022 9.480 25.239 1.00 97.25 99 PRO A O 1
ATOM 728 N N . ASP A 1 100 ? -6.823 8.981 25.086 1.00 96.38 100 ASP A N 1
ATOM 729 C CA . ASP A 1 100 ? -6.359 10.379 25.097 1.00 96.38 100 ASP A CA 1
ATOM 730 C C . ASP A 1 100 ? -7.046 11.191 23.999 1.00 96.38 100 ASP A C 1
ATOM 732 O O . ASP A 1 100 ? -7.600 12.260 24.256 1.00 96.38 100 ASP A O 1
ATOM 736 N N . VAL A 1 101 ? -7.069 10.645 22.777 1.00 96.88 101 VAL A N 1
ATOM 737 C CA . VAL A 1 101 ? -7.723 11.272 21.623 1.00 96.88 101 VAL A CA 1
ATOM 738 C C . VAL A 1 101 ? -9.213 11.477 21.888 1.00 96.88 101 VAL A C 1
ATOM 740 O O . VAL A 1 101 ? -9.722 12.570 21.653 1.00 96.88 101 VAL A O 1
ATOM 743 N N . LEU A 1 102 ? -9.913 10.460 22.396 1.00 95.88 102 LEU A N 1
ATOM 744 C CA . LEU A 1 102 ? -11.359 10.521 22.631 1.00 95.88 102 LEU A CA 1
ATOM 745 C C . LEU A 1 102 ? -11.753 11.448 23.791 1.00 95.88 102 LEU A C 1
ATOM 747 O O . LEU A 1 102 ? -12.853 11.993 23.768 1.00 95.88 102 LEU A O 1
ATOM 751 N N . SER A 1 103 ? -10.884 11.631 24.788 1.00 95.62 103 SER A N 1
ATOM 752 C CA . SER A 1 103 ? -11.101 12.578 25.891 1.00 95.62 103 SER A CA 1
ATOM 753 C C . SER A 1 103 ? -10.648 14.005 25.577 1.00 95.62 103 SER A C 1
ATOM 755 O O . SER A 1 103 ? -11.007 14.934 26.297 1.00 95.62 103 SER A O 1
ATOM 757 N N . SER A 1 104 ? -9.839 14.191 24.530 1.00 94.69 104 SER A N 1
ATOM 758 C CA . SER A 1 104 ? -9.279 15.497 24.190 1.00 94.69 104 SER A CA 1
ATOM 759 C C . SER A 1 104 ? -10.295 16.411 23.494 1.00 94.69 104 SER A C 1
ATOM 761 O O . SER A 1 104 ? -11.139 15.944 22.722 1.00 94.69 104 SER A O 1
ATOM 763 N N . PRO A 1 105 ? -10.203 17.736 23.695 1.00 93.88 105 PRO A N 1
ATOM 764 C CA . PRO A 1 105 ? -10.954 18.689 22.894 1.00 93.88 105 PRO A CA 1
ATOM 765 C C . PRO A 1 105 ? -10.624 18.550 21.393 1.00 93.88 105 PRO A C 1
ATOM 767 O O . PRO A 1 105 ? -9.443 18.509 21.035 1.00 93.88 105 PRO A O 1
ATOM 770 N N . PRO A 1 106 ? -11.618 18.586 20.480 1.00 90.88 106 PRO A N 1
ATOM 771 C CA . PRO A 1 106 ? -11.387 18.383 19.044 1.00 90.88 106 PRO A CA 1
ATOM 772 C C . PRO A 1 106 ? -10.348 19.323 18.414 1.00 90.88 106 PRO A C 1
ATOM 774 O O . PRO A 1 106 ? -9.671 18.952 17.453 1.00 90.88 106 PRO A O 1
ATOM 777 N N . HIS A 1 107 ? -10.191 20.536 18.958 1.00 94.00 107 HIS A N 1
ATOM 778 C CA . HIS A 1 107 ? -9.205 21.495 18.466 1.00 94.00 107 HIS A CA 1
ATOM 779 C C . HIS A 1 107 ? -7.762 21.004 18.658 1.00 94.00 107 HIS A C 1
ATOM 781 O O . HIS A 1 107 ? -6.949 21.232 17.774 1.00 94.00 107 HIS A O 1
ATOM 787 N N . MET A 1 108 ? -7.446 20.250 19.720 1.00 95.00 108 MET A N 1
ATOM 788 C CA . MET A 1 108 ? -6.089 19.723 19.934 1.00 95.00 108 MET A CA 1
ATOM 789 C C . MET A 1 108 ? -5.673 18.745 18.831 1.00 95.00 108 MET A C 1
ATOM 791 O O . MET A 1 108 ? -4.533 18.753 18.370 1.00 95.00 108 MET A O 1
ATOM 795 N N . ILE A 1 109 ? -6.619 17.925 18.370 1.00 96.88 109 ILE A N 1
ATOM 796 C CA . ILE A 1 109 ? -6.407 16.977 17.273 1.00 96.88 109 ILE A CA 1
ATOM 797 C C . ILE A 1 109 ? -6.245 17.753 15.962 1.00 96.88 109 ILE A C 1
ATOM 799 O O . ILE A 1 109 ? -5.316 17.497 15.195 1.00 96.88 109 ILE A O 1
ATOM 803 N N . ARG A 1 110 ? -7.104 18.751 15.720 1.00 96.31 110 ARG A N 1
ATOM 804 C CA . ARG A 1 110 ? -7.014 19.630 14.544 1.00 96.31 110 ARG A CA 1
ATOM 805 C C . ARG A 1 110 ? -5.672 20.355 14.471 1.00 96.31 110 ARG A C 1
ATOM 807 O O . ARG A 1 110 ? -5.067 20.386 13.404 1.00 96.31 110 ARG A O 1
ATOM 814 N N . ASP A 1 111 ? -5.188 20.882 15.586 1.00 95.62 111 ASP A N 1
ATOM 815 C CA . ASP A 1 111 ? -3.924 21.617 15.658 1.00 95.62 111 ASP A CA 1
ATOM 816 C C . ASP A 1 111 ? -2.700 20.696 15.489 1.00 95.62 111 ASP A C 1
ATOM 818 O O . ASP A 1 111 ? -1.595 21.164 15.199 1.00 95.62 111 ASP A O 1
ATOM 822 N N . ALA A 1 112 ? -2.882 19.381 15.655 1.00 95.62 112 ALA A N 1
ATOM 823 C CA . ALA A 1 112 ? -1.864 18.371 15.384 1.00 95.62 112 ALA A CA 1
ATOM 824 C C . ALA A 1 112 ? -1.823 17.966 13.901 1.00 95.62 112 ALA A C 1
ATOM 826 O O . ALA A 1 112 ? -0.749 17.895 13.302 1.00 95.62 112 ALA A O 1
ATOM 827 N N . VAL A 1 113 ? -2.980 17.650 13.303 1.00 96.06 113 VAL A N 1
ATOM 828 C CA . VAL A 1 113 ? -3.039 16.931 12.012 1.00 96.06 113 VAL A CA 1
ATOM 829 C C . VAL A 1 113 ? -3.803 17.656 10.901 1.00 96.06 113 VAL A C 1
ATOM 831 O O . VAL A 1 113 ? -3.791 17.188 9.763 1.00 96.06 113 VAL A O 1
ATOM 834 N N . GLY A 1 114 ? -4.411 18.805 11.193 1.00 96.44 114 GLY A N 1
ATOM 835 C CA . GLY A 1 114 ? -5.297 19.539 10.289 1.00 96.44 114 GLY A CA 1
ATOM 836 C C . GLY A 1 114 ? -6.762 19.106 10.405 1.00 96.44 114 GLY A C 1
ATOM 837 O O . GLY A 1 114 ? -7.084 18.101 11.035 1.00 96.44 114 GLY A O 1
ATOM 838 N N . HIS A 1 115 ? -7.658 19.882 9.790 1.00 95.25 115 HIS A N 1
ATOM 839 C CA . HIS A 1 115 ? -9.112 19.715 9.903 1.00 95.25 115 HIS A CA 1
ATOM 840 C C . HIS A 1 115 ? -9.601 18.335 9.441 1.00 95.25 115 HIS A C 1
ATOM 842 O O . HIS A 1 115 ? -10.134 17.570 10.241 1.00 95.25 115 HIS A O 1
ATOM 848 N N . ASP A 1 116 ? -9.356 17.983 8.180 1.00 95.06 116 ASP A N 1
ATOM 849 C CA . ASP A 1 116 ? -9.935 16.770 7.588 1.00 95.06 116 ASP A CA 1
ATOM 850 C C . ASP A 1 116 ? -9.388 15.498 8.243 1.00 95.06 116 ASP A C 1
ATOM 852 O O . ASP A 1 116 ? -10.124 14.552 8.529 1.00 95.06 116 ASP A O 1
ATOM 856 N N . MET A 1 117 ? -8.088 15.489 8.551 1.00 96.44 117 MET A N 1
ATOM 857 C CA . MET A 1 117 ? -7.460 14.354 9.219 1.00 96.44 117 MET A CA 1
ATOM 858 C C . MET A 1 117 ? -7.931 14.217 10.670 1.00 96.44 117 MET A C 1
ATOM 860 O O . MET A 1 117 ? -8.030 13.094 11.158 1.00 96.44 117 MET A O 1
ATOM 864 N N . ALA A 1 118 ? -8.259 15.314 11.360 1.00 97.06 118 ALA A N 1
ATOM 865 C CA . ALA A 1 118 ? -8.807 15.244 12.711 1.00 97.06 118 ALA A CA 1
ATOM 866 C C . ALA A 1 118 ? -10.176 14.557 12.731 1.00 97.06 118 ALA A C 1
ATOM 868 O O . ALA A 1 118 ? -10.405 13.694 13.580 1.00 97.06 118 ALA A O 1
ATOM 869 N N . THR A 1 119 ? -11.048 14.857 11.760 1.00 96.19 119 THR A N 1
ATOM 870 C CA . THR A 1 119 ? -12.328 14.152 11.591 1.00 96.19 119 THR A CA 1
ATOM 871 C C . THR A 1 119 ? -12.111 12.655 11.391 1.00 96.19 119 THR A C 1
ATOM 873 O O . THR A 1 119 ? -12.746 11.847 12.068 1.00 96.19 119 THR A O 1
ATOM 876 N N . VAL A 1 120 ? -11.173 12.277 10.518 1.00 96.81 120 VAL A N 1
ATOM 877 C CA . VAL A 1 120 ? -10.844 10.868 10.268 1.00 96.81 120 VAL A CA 1
ATOM 878 C C . VAL A 1 120 ? -10.295 10.196 11.530 1.00 96.81 120 VAL A C 1
ATOM 880 O O . VAL A 1 120 ? -10.773 9.130 11.901 1.00 96.81 120 VAL A O 1
ATOM 883 N N . VAL A 1 121 ? -9.336 10.809 12.233 1.00 97.38 121 VAL A N 1
ATOM 884 C CA . VAL A 1 121 ? -8.766 10.260 13.479 1.00 97.38 121 VAL A CA 1
ATOM 885 C C . VAL A 1 121 ? -9.857 10.017 14.523 1.00 97.38 121 VAL A C 1
ATOM 887 O O . VAL A 1 121 ? -9.914 8.933 15.100 1.00 97.38 121 VAL A O 1
ATOM 890 N N . LEU A 1 122 ? -10.749 10.987 14.731 1.00 96.81 122 LEU A N 1
ATOM 891 C CA . LEU A 1 122 ? -11.856 10.869 15.681 1.00 96.81 122 LEU A CA 1
ATOM 892 C C . LEU A 1 122 ? -12.814 9.731 15.316 1.00 96.81 122 LEU A C 1
ATOM 894 O O . LEU A 1 122 ? -13.199 8.954 16.191 1.00 96.81 122 LEU A O 1
ATOM 898 N N . GLN A 1 123 ? -13.180 9.602 14.039 1.00 97.31 123 GLN A N 1
ATOM 899 C CA . GLN A 1 123 ? -14.031 8.507 13.568 1.00 97.31 123 GLN A CA 1
ATOM 900 C C . GLN A 1 123 ? -13.361 7.149 13.797 1.00 97.31 123 GLN A C 1
ATOM 902 O O . GLN A 1 123 ? -13.957 6.264 14.413 1.00 97.31 123 GLN A O 1
ATOM 907 N N . LEU A 1 124 ? -12.098 7.007 13.389 1.00 97.69 124 LEU A N 1
ATOM 908 C CA . LEU A 1 124 ? -11.360 5.753 13.520 1.00 97.69 124 LEU A CA 1
ATOM 909 C C . LEU A 1 124 ? -11.181 5.346 14.988 1.00 97.69 124 LEU A C 1
ATOM 911 O O . LEU A 1 124 ? -11.402 4.182 15.315 1.00 97.69 124 LEU A O 1
ATOM 915 N N . CYS A 1 125 ? -10.856 6.286 15.882 1.00 97.19 125 CYS A N 1
ATOM 916 C CA . CYS A 1 125 ? -10.762 6.033 17.324 1.00 97.19 125 CYS A CA 1
ATOM 917 C C . CYS A 1 125 ? -12.106 5.606 17.942 1.00 97.19 125 CYS A C 1
ATOM 919 O O . CYS A 1 125 ? -12.114 4.808 18.877 1.00 97.19 125 CYS A O 1
ATOM 921 N N . ASN A 1 126 ? -13.236 6.066 17.394 1.00 96.69 126 ASN A N 1
ATOM 922 C CA . ASN A 1 126 ? -14.580 5.614 17.775 1.00 96.69 126 ASN A CA 1
ATOM 923 C C . ASN A 1 126 ? -14.998 4.284 17.117 1.00 96.69 126 ASN A C 1
ATOM 925 O O . ASN A 1 126 ? -16.134 3.844 17.286 1.00 96.69 126 ASN A O 1
ATOM 929 N N . GLY A 1 127 ? -14.119 3.629 16.353 1.00 97.06 127 GLY A N 1
ATOM 930 C CA . GLY A 1 127 ? -14.467 2.393 15.650 1.00 97.06 127 GLY A CA 1
ATOM 931 C C . GLY A 1 127 ? -15.347 2.612 14.417 1.00 97.06 127 GLY A C 1
ATOM 932 O O . GLY A 1 127 ? -16.028 1.683 13.981 1.00 97.06 127 GLY A O 1
ATOM 933 N N . ILE A 1 128 ? -15.365 3.826 13.863 1.00 96.94 128 ILE A N 1
ATOM 934 C CA . ILE A 1 128 ? -16.188 4.215 12.718 1.00 96.94 128 ILE A CA 1
ATOM 935 C C . ILE A 1 128 ? -15.286 4.399 11.495 1.00 96.94 128 ILE A C 1
ATOM 937 O O . ILE A 1 128 ? -14.373 5.219 11.488 1.00 96.94 128 ILE A O 1
ATOM 941 N N . ASP A 1 129 ? -15.578 3.647 10.438 1.00 97.31 129 ASP A N 1
ATOM 942 C CA . ASP A 1 129 ? -14.979 3.810 9.113 1.00 97.31 129 ASP A CA 1
ATOM 943 C C . ASP A 1 129 ? -16.099 3.702 8.065 1.00 97.31 129 ASP A C 1
ATOM 945 O O . ASP A 1 129 ? -16.552 2.592 7.775 1.00 97.31 129 ASP A O 1
ATOM 949 N N . PRO A 1 130 ? -16.588 4.831 7.515 1.00 95.50 130 PRO A N 1
ATOM 950 C CA . PRO A 1 130 ? -17.682 4.826 6.547 1.00 95.50 130 PRO A CA 1
ATOM 951 C C . PRO A 1 130 ? -17.219 4.429 5.139 1.00 95.50 130 PRO A C 1
ATOM 953 O O . PRO A 1 130 ? -18.024 4.400 4.207 1.00 95.50 130 PRO A O 1
ATOM 956 N N . THR A 1 131 ? -15.922 4.181 4.930 1.00 95.00 131 THR A N 1
ATOM 957 C CA . THR A 1 131 ? -15.403 3.981 3.582 1.00 95.00 131 THR A CA 1
ATOM 958 C C . THR A 1 131 ? -15.889 2.642 3.006 1.00 95.00 131 THR A C 1
ATOM 960 O O . THR A 1 131 ? -15.684 1.587 3.612 1.00 95.00 131 THR A O 1
ATOM 963 N N . PRO A 1 132 ? -16.490 2.623 1.802 1.00 94.88 132 PRO A N 1
ATOM 964 C CA . PRO A 1 132 ? -17.072 1.403 1.255 1.00 94.88 132 PRO A CA 1
ATOM 965 C C . PRO A 1 132 ? -15.990 0.394 0.858 1.00 94.88 132 PRO A C 1
ATOM 967 O O . PRO A 1 132 ? -14.843 0.759 0.557 1.00 94.88 132 PRO A O 1
ATOM 970 N N . VAL A 1 133 ? -16.356 -0.888 0.826 1.00 93.81 133 VAL A N 1
ATOM 971 C CA . VAL A 1 133 ? -15.562 -1.913 0.140 1.00 93.81 133 VAL A CA 1
ATOM 972 C C . VAL A 1 133 ? -15.697 -1.665 -1.358 1.00 93.81 133 VAL A C 1
ATOM 974 O O . VAL A 1 133 ? -16.802 -1.636 -1.889 1.00 93.81 133 VAL A O 1
ATOM 977 N N . LYS A 1 134 ? -14.570 -1.448 -2.038 1.00 90.56 134 LYS A N 1
ATOM 978 C CA . LYS A 1 134 ? -14.523 -1.256 -3.490 1.00 90.56 134 LYS A CA 1
ATOM 979 C C . LYS A 1 134 ? -13.916 -2.502 -4.117 1.00 90.56 134 LYS A C 1
ATOM 981 O O . LYS A 1 134 ? -12.893 -2.984 -3.628 1.00 90.56 134 LYS A O 1
ATOM 986 N N . GLN A 1 135 ? -14.521 -3.004 -5.192 1.00 89.12 135 GLN A N 1
ATOM 987 C CA . GLN A 1 135 ? -13.877 -4.037 -5.997 1.00 89.12 135 GLN A CA 1
ATOM 988 C C . GLN A 1 135 ? -12.546 -3.491 -6.511 1.00 89.12 135 GLN A C 1
ATOM 990 O O . GLN A 1 135 ? -12.466 -2.372 -7.023 1.00 89.12 135 GLN A O 1
ATOM 995 N N . THR A 1 136 ? -11.486 -4.268 -6.315 1.00 87.44 136 THR A N 1
ATOM 996 C CA . THR A 1 136 ? -10.176 -3.900 -6.842 1.00 87.44 136 THR A CA 1
ATOM 997 C C . THR A 1 136 ? -10.173 -4.276 -8.317 1.00 87.44 136 THR A C 1
ATOM 999 O O . THR A 1 136 ? -10.330 -5.446 -8.651 1.00 87.44 136 THR A O 1
ATOM 1002 N N . GLY A 1 137 ? -10.065 -3.278 -9.195 1.00 87.62 137 GLY A N 1
ATOM 1003 C CA . GLY A 1 137 ? -9.859 -3.509 -10.624 1.00 87.62 137 GLY A CA 1
ATOM 1004 C C . GLY A 1 137 ? -8.440 -4.011 -10.921 1.00 87.62 137 GLY A C 1
ATOM 1005 O O . GLY A 1 137 ? -7.688 -4.336 -9.998 1.00 87.62 137 GLY A O 1
ATOM 1006 N N . PRO A 1 138 ? -8.033 -4.036 -12.202 1.00 91.19 138 PRO A N 1
ATOM 1007 C CA . PRO A 1 138 ? -6.651 -4.312 -12.574 1.00 91.19 138 PRO A CA 1
ATOM 1008 C C . PRO A 1 138 ? -5.658 -3.442 -11.783 1.00 91.19 138 PRO A C 1
ATOM 1010 O O . PRO A 1 138 ? -5.975 -2.284 -11.474 1.00 91.19 138 PRO A O 1
ATOM 1013 N N . PRO A 1 139 ? -4.453 -3.952 -11.468 1.00 92.62 139 PRO A N 1
ATOM 1014 C CA . PRO A 1 139 ? -3.425 -3.165 -10.797 1.00 92.62 139 PRO A CA 1
ATOM 1015 C C . PRO A 1 139 ? -3.179 -1.828 -11.509 1.00 92.62 139 PRO A C 1
ATOM 1017 O O . PRO A 1 139 ? -2.897 -1.786 -12.702 1.00 92.62 139 PRO A O 1
ATOM 1020 N N . GLN A 1 140 ? -3.260 -0.718 -10.772 1.00 93.31 140 GLN A N 1
ATOM 1021 C CA . GLN A 1 140 ? -3.011 0.622 -11.330 1.00 93.31 140 GLN A CA 1
ATOM 1022 C C . GLN A 1 140 ? -1.513 0.931 -11.494 1.00 93.31 140 GLN A C 1
ATOM 1024 O O . GLN A 1 140 ? -1.128 1.896 -12.162 1.00 93.31 140 GLN A O 1
ATOM 1029 N N . SER A 1 141 ? -0.662 0.122 -10.865 1.00 96.31 141 SER A N 1
ATOM 1030 C CA . SER A 1 141 ? 0.788 0.203 -10.949 1.00 96.31 141 SER A CA 1
ATOM 1031 C C . SER A 1 141 ? 1.409 -1.191 -10.913 1.00 96.31 141 SER A C 1
ATOM 1033 O O . SER A 1 141 ? 0.916 -2.102 -10.247 1.00 96.31 141 SER A O 1
ATOM 1035 N N . ILE A 1 142 ? 2.527 -1.338 -11.616 1.00 97.31 142 ILE A N 1
ATOM 1036 C CA . ILE A 1 142 ? 3.397 -2.513 -11.559 1.00 97.31 142 ILE A CA 1
ATOM 1037 C C . ILE A 1 142 ? 4.790 -2.004 -11.249 1.00 97.31 142 ILE A C 1
ATOM 1039 O O . ILE A 1 142 ? 5.257 -1.082 -11.914 1.00 97.31 142 ILE A O 1
ATOM 1043 N N . SER A 1 143 ? 5.466 -2.578 -10.259 1.00 97.56 143 SER A N 1
ATOM 1044 C CA . SER A 1 143 ? 6.793 -2.105 -9.886 1.00 97.56 143 SER A CA 1
ATOM 1045 C C . SER A 1 143 ? 7.722 -3.209 -9.417 1.00 97.56 143 SER A C 1
ATOM 1047 O O . SER A 1 143 ? 7.277 -4.241 -8.920 1.00 97.56 143 SER A O 1
ATOM 1049 N N . VAL A 1 144 ? 9.021 -2.972 -9.558 1.00 98.00 144 VAL A N 1
ATOM 1050 C CA . VAL A 1 144 ? 10.086 -3.802 -9.002 1.00 98.00 144 VAL A CA 1
ATOM 1051 C C . VAL A 1 144 ? 10.956 -2.895 -8.142 1.00 98.00 144 VAL A C 1
ATOM 1053 O O . VAL A 1 144 ? 11.539 -1.930 -8.638 1.00 98.00 144 VAL A O 1
ATOM 1056 N N . GLU A 1 145 ? 11.008 -3.197 -6.848 1.00 97.75 145 GLU A N 1
ATOM 1057 C CA . GLU A 1 145 ? 11.772 -2.452 -5.850 1.00 97.75 145 GLU A CA 1
ATOM 1058 C C . GLU A 1 145 ? 12.828 -3.370 -5.259 1.00 97.75 145 GLU A C 1
ATOM 1060 O O . GLU A 1 145 ? 12.515 -4.502 -4.895 1.00 97.75 145 GLU A O 1
ATOM 1065 N N . ASN A 1 146 ? 14.052 -2.861 -5.129 1.00 97.38 146 ASN A N 1
ATOM 1066 C CA . ASN A 1 146 ? 15.067 -3.498 -4.316 1.00 97.38 146 ASN A CA 1
ATOM 1067 C C . ASN A 1 146 ? 15.613 -2.569 -3.244 1.00 97.38 146 ASN A C 1
ATOM 1069 O O . ASN A 1 146 ? 15.846 -1.370 -3.419 1.00 97.38 146 ASN A O 1
ATOM 1073 N N . SER A 1 147 ? 15.787 -3.232 -2.119 1.00 96.12 147 SER A N 1
ATOM 1074 C CA . SER A 1 147 ? 16.385 -2.826 -0.879 1.00 96.12 147 SER A CA 1
ATOM 1075 C C . SER A 1 147 ? 17.906 -2.992 -0.738 1.00 96.12 147 SER A C 1
ATOM 1077 O O . SER A 1 147 ? 18.364 -4.125 -0.826 1.00 96.12 147 SER A O 1
ATOM 1079 N N . TYR A 1 148 ? 18.687 -1.951 -0.434 1.00 94.94 148 TYR A N 1
ATOM 1080 C CA . TYR A 1 148 ? 20.159 -2.003 -0.346 1.00 94.94 148 TYR A CA 1
ATOM 1081 C C . TYR A 1 148 ? 20.686 -1.501 1.011 1.00 94.94 148 TYR A C 1
ATOM 1083 O O . TYR A 1 148 ? 21.390 -0.497 1.093 1.00 94.94 148 TYR A O 1
ATOM 1091 N N . TRP A 1 149 ? 20.298 -2.163 2.107 1.00 89.06 149 TRP A N 1
ATOM 1092 C CA . TRP A 1 149 ? 20.691 -1.772 3.473 1.00 89.06 149 TRP A CA 1
ATOM 1093 C C . TRP A 1 149 ? 22.123 -2.179 3.825 1.00 89.06 149 TRP A C 1
ATOM 1095 O O . TRP A 1 149 ? 22.817 -1.401 4.467 1.00 89.06 149 TRP A O 1
ATOM 1105 N N . ALA A 1 150 ? 22.560 -3.373 3.407 1.00 91.19 150 ALA A N 1
ATOM 1106 C CA . ALA A 1 150 ? 23.901 -3.882 3.708 1.00 91.19 150 ALA A CA 1
ATOM 1107 C C . ALA A 1 150 ? 24.980 -3.289 2.788 1.00 91.19 150 ALA A C 1
ATOM 1109 O O . ALA A 1 150 ? 26.094 -3.028 3.226 1.00 91.19 150 ALA A O 1
ATOM 1110 N N . SER A 1 151 ? 24.642 -3.054 1.517 1.00 92.88 151 SER A N 1
ATOM 1111 C CA . SER A 1 151 ? 25.550 -2.471 0.528 1.00 92.88 151 SER A CA 1
ATOM 1112 C C . SER A 1 151 ? 24.802 -1.421 -0.297 1.00 92.88 151 SER A C 1
ATOM 1114 O O . SER A 1 151 ? 24.177 -1.768 -1.300 1.00 92.88 151 SER A O 1
ATOM 1116 N N . PRO A 1 152 ? 24.777 -0.152 0.156 1.00 94.00 152 PRO A N 1
ATOM 1117 C CA . PRO A 1 152 ? 24.146 0.936 -0.580 1.00 94.00 152 PRO A CA 1
ATOM 1118 C C . PRO A 1 152 ? 24.756 1.121 -1.970 1.00 94.00 152 PRO A C 1
ATOM 1120 O O . PRO A 1 152 ? 25.964 0.997 -2.164 1.00 94.00 152 PRO A O 1
ATOM 1123 N N . ILE A 1 153 ? 23.921 1.488 -2.936 1.00 94.44 153 ILE A N 1
ATOM 1124 C CA . ILE A 1 153 ? 24.362 1.740 -4.305 1.00 94.44 153 ILE A CA 1
ATOM 1125 C C . ILE A 1 153 ? 25.156 3.046 -4.343 1.00 94.44 153 ILE A C 1
ATOM 1127 O O . ILE A 1 153 ? 24.648 4.084 -3.912 1.00 94.44 153 ILE A O 1
ATOM 1131 N N . PHE A 1 154 ? 26.366 2.998 -4.901 1.00 93.56 154 PHE A N 1
ATOM 1132 C CA . PHE A 1 154 ? 27.248 4.153 -5.037 1.00 93.56 154 PHE A CA 1
ATOM 1133 C C . PHE A 1 154 ? 27.133 4.820 -6.412 1.00 93.56 154 PHE A C 1
ATOM 1135 O O . PHE A 1 154 ? 27.401 4.201 -7.447 1.00 93.56 154 PHE A O 1
ATOM 1142 N N . GLY A 1 155 ? 26.793 6.109 -6.396 1.00 92.00 155 GLY A N 1
ATOM 1143 C CA . GLY A 1 155 ? 26.848 6.995 -7.552 1.00 92.00 155 GLY A CA 1
ATOM 1144 C C . GLY A 1 155 ? 25.922 6.611 -8.708 1.00 92.00 155 GLY A C 1
ATOM 1145 O O . GLY A 1 155 ? 25.130 5.667 -8.660 1.00 92.00 155 GLY A O 1
ATOM 1146 N N . ARG A 1 156 ? 26.033 7.381 -9.793 1.00 92.69 156 ARG A N 1
ATOM 1147 C CA . ARG A 1 156 ? 25.192 7.229 -10.985 1.00 92.69 156 ARG A CA 1
ATOM 1148 C C . ARG A 1 156 ? 25.342 5.853 -11.629 1.00 92.69 156 ARG A C 1
ATOM 1150 O O . ARG A 1 156 ? 24.339 5.205 -11.917 1.00 92.69 156 ARG A O 1
ATOM 1157 N N . ASP A 1 157 ? 26.572 5.401 -11.841 1.00 93.00 157 ASP A N 1
ATOM 1158 C CA . ASP A 1 157 ? 26.822 4.166 -12.588 1.00 93.00 157 ASP A CA 1
ATOM 1159 C C . ASP A 1 157 ? 26.367 2.927 -11.817 1.00 93.00 157 ASP A C 1
ATOM 1161 O O . ASP A 1 157 ? 25.841 1.993 -12.419 1.00 93.00 157 ASP A O 1
ATOM 1165 N N . GLY A 1 158 ? 26.478 2.942 -10.483 1.00 94.69 158 GLY A N 1
ATOM 1166 C CA . GLY A 1 158 ? 25.892 1.908 -9.634 1.00 94.69 158 GLY A CA 1
ATOM 1167 C C . GLY A 1 158 ? 24.379 1.824 -9.809 1.00 94.69 158 GLY A C 1
ATOM 1168 O O . GLY A 1 158 ? 23.843 0.742 -10.039 1.00 94.69 158 GLY A O 1
ATOM 1169 N N . VAL A 1 159 ? 23.688 2.968 -9.777 1.00 95.12 159 VAL A N 1
ATOM 1170 C CA . VAL A 1 159 ? 22.230 3.000 -9.960 1.00 95.12 159 VAL A CA 1
ATOM 1171 C C . VAL A 1 159 ? 21.842 2.516 -11.355 1.00 95.12 159 VAL A C 1
ATOM 1173 O O . VAL A 1 159 ? 20.906 1.733 -11.483 1.00 95.12 159 VAL A O 1
ATOM 1176 N N . MET A 1 160 ? 22.571 2.914 -12.400 1.00 95.94 160 MET A N 1
ATOM 1177 C CA . MET A 1 160 ? 22.287 2.468 -13.768 1.00 95.94 160 MET A CA 1
ATOM 1178 C C . MET A 1 160 ? 22.505 0.960 -13.966 1.00 95.94 160 MET A C 1
ATOM 1180 O O . MET A 1 160 ? 21.722 0.328 -14.683 1.00 95.94 160 MET A O 1
ATOM 1184 N N . ARG A 1 161 ? 23.510 0.362 -13.308 1.00 96.50 161 ARG A N 1
ATOM 1185 C CA . ARG A 1 161 ? 23.689 -1.101 -13.292 1.00 96.50 161 ARG A CA 1
ATOM 1186 C C . ARG A 1 161 ? 22.489 -1.798 -12.657 1.00 96.50 161 ARG A C 1
ATOM 1188 O O . ARG A 1 161 ? 21.923 -2.704 -13.262 1.00 96.50 161 ARG A O 1
ATOM 1195 N N . GLU A 1 162 ? 22.039 -1.321 -11.499 1.00 97.12 162 GLU A N 1
ATOM 1196 C CA . GLU A 1 162 ? 20.872 -1.900 -10.826 1.00 97.12 162 GLU A CA 1
ATOM 1197 C C . GLU A 1 162 ? 19.572 -1.691 -11.611 1.00 97.12 162 GLU A C 1
ATOM 1199 O O . GLU A 1 162 ? 18.757 -2.606 -11.699 1.00 97.12 162 GLU A O 1
ATOM 1204 N N . ILE A 1 163 ? 19.384 -0.539 -12.264 1.00 97.31 163 ILE A N 1
ATOM 1205 C CA . ILE A 1 163 ? 18.250 -0.321 -13.178 1.00 97.31 163 ILE A CA 1
ATOM 1206 C C . ILE A 1 163 ? 18.251 -1.380 -14.283 1.00 97.31 163 ILE A C 1
ATOM 1208 O O . ILE A 1 163 ? 17.214 -1.983 -14.555 1.00 97.31 163 ILE A O 1
ATOM 1212 N N . THR A 1 164 ? 19.410 -1.629 -14.894 1.00 96.94 164 THR A N 1
ATOM 1213 C CA . THR A 1 164 ? 19.558 -2.618 -15.971 1.00 96.94 164 THR A CA 1
ATOM 1214 C C . THR A 1 164 ? 19.251 -4.033 -15.479 1.00 96.94 164 THR A C 1
ATOM 1216 O O . THR A 1 164 ? 18.625 -4.803 -16.199 1.00 96.94 164 THR A O 1
ATOM 1219 N N . ARG A 1 165 ? 19.600 -4.355 -14.228 1.00 96.50 165 ARG A N 1
ATOM 1220 C CA . ARG A 1 165 ? 19.287 -5.644 -13.595 1.00 96.50 165 ARG A CA 1
ATOM 1221 C C . ARG A 1 165 ? 17.800 -5.811 -13.252 1.00 96.50 165 ARG A C 1
ATOM 1223 O O . ARG A 1 165 ? 17.253 -6.908 -13.348 1.00 96.50 165 ARG A O 1
ATOM 1230 N N . LEU A 1 166 ? 17.125 -4.738 -12.838 1.00 97.19 166 LEU A N 1
ATOM 1231 C CA . LEU A 1 166 ? 15.709 -4.773 -12.449 1.00 97.19 166 LEU A CA 1
ATOM 1232 C C . LEU A 1 166 ? 14.748 -4.677 -13.642 1.00 97.19 166 LEU A C 1
ATOM 1234 O O . LEU A 1 166 ? 13.635 -5.202 -13.578 1.00 97.19 166 LEU A O 1
ATOM 1238 N N . ALA A 1 167 ? 15.157 -4.019 -14.728 1.00 97.38 167 ALA A N 1
ATOM 1239 C CA . ALA A 1 167 ? 14.308 -3.763 -15.887 1.00 97.38 167 ALA A CA 1
ATOM 1240 C C . ALA A 1 167 ? 13.691 -5.025 -16.536 1.00 97.38 167 ALA A C 1
ATOM 1242 O O . ALA A 1 167 ? 12.496 -4.968 -16.836 1.00 97.38 167 ALA A O 1
ATOM 1243 N N . PRO A 1 168 ? 14.397 -6.166 -16.700 1.00 96.75 168 PRO A N 1
ATOM 1244 C CA . PRO A 1 168 ? 13.802 -7.383 -17.260 1.00 96.75 168 PRO A CA 1
ATOM 1245 C C . PRO A 1 168 ? 12.599 -7.877 -16.451 1.00 96.75 168 PRO A C 1
ATOM 1247 O O . PRO A 1 168 ? 11.553 -8.189 -17.014 1.00 96.75 168 PRO A O 1
ATOM 1250 N N . HIS A 1 169 ? 12.700 -7.855 -15.118 1.00 96.94 169 HIS A N 1
ATOM 1251 C CA . HIS A 1 169 ? 11.616 -8.248 -14.214 1.00 96.94 169 HIS A CA 1
ATOM 1252 C C . HIS A 1 169 ? 10.403 -7.318 -14.344 1.00 96.94 169 HIS A C 1
ATOM 1254 O O . HIS A 1 169 ? 9.255 -7.762 -14.303 1.00 96.94 169 HIS A O 1
ATOM 1260 N N . LEU A 1 170 ? 10.642 -6.016 -14.524 1.00 97.62 170 LEU A N 1
ATOM 1261 C CA . LEU A 1 170 ? 9.573 -5.045 -14.742 1.00 97.62 170 LEU A CA 1
ATOM 1262 C C . LEU A 1 170 ? 8.867 -5.279 -16.087 1.00 97.62 170 LEU A C 1
ATOM 1264 O O . LEU A 1 170 ? 7.638 -5.241 -16.146 1.00 97.62 170 LEU A O 1
ATOM 1268 N N . ILE A 1 171 ? 9.636 -5.543 -17.148 1.00 96.69 171 ILE A N 1
ATOM 1269 C CA . ILE A 1 171 ? 9.115 -5.853 -18.486 1.00 96.69 171 ILE A CA 1
ATOM 1270 C C . ILE A 1 171 ? 8.284 -7.138 -18.444 1.00 96.69 171 ILE A C 1
ATOM 1272 O O . ILE A 1 171 ? 7.154 -7.135 -18.929 1.00 96.69 171 ILE A O 1
ATOM 1276 N N . GLN A 1 172 ? 8.787 -8.188 -17.792 1.00 95.50 172 GLN A N 1
ATOM 1277 C CA . GLN A 1 172 ? 8.069 -9.450 -17.620 1.00 95.50 172 GLN A CA 1
ATOM 1278 C C . GLN A 1 172 ? 6.701 -9.230 -16.964 1.00 95.50 172 GLN A C 1
ATOM 1280 O O . GLN A 1 172 ? 5.672 -9.653 -17.489 1.00 95.50 172 GLN A O 1
ATOM 1285 N N . ARG A 1 173 ? 6.659 -8.483 -15.855 1.00 96.06 173 ARG A N 1
ATOM 1286 C CA . ARG A 1 173 ? 5.393 -8.169 -15.178 1.00 96.06 173 ARG A CA 1
ATOM 1287 C C . ARG A 1 173 ? 4.457 -7.322 -16.046 1.00 96.06 173 ARG A C 1
ATOM 1289 O O . ARG A 1 173 ? 3.243 -7.501 -15.980 1.00 96.06 173 ARG A O 1
ATOM 1296 N N . SER A 1 174 ? 4.999 -6.428 -16.876 1.00 95.56 174 SER A N 1
ATOM 1297 C CA . SER A 1 174 ? 4.219 -5.654 -17.852 1.00 95.56 174 SER A CA 1
ATOM 1298 C C . SER A 1 174 ? 3.570 -6.548 -18.914 1.00 95.56 174 SER A C 1
ATOM 1300 O O . SER A 1 174 ? 2.401 -6.358 -19.256 1.00 95.56 174 SER A O 1
ATOM 1302 N N . TRP A 1 175 ? 4.293 -7.558 -19.408 1.00 94.56 175 TRP A N 1
ATOM 1303 C CA . TRP A 1 175 ? 3.757 -8.539 -20.353 1.00 94.56 175 TRP A CA 1
ATOM 1304 C C . TRP A 1 175 ? 2.608 -9.333 -19.755 1.00 94.56 175 TRP A C 1
ATOM 1306 O O . TRP A 1 175 ? 1.556 -9.451 -20.378 1.00 94.56 175 TRP A O 1
ATOM 1316 N N . GLU A 1 176 ? 2.781 -9.827 -18.532 1.00 93.88 176 GLU A N 1
ATOM 1317 C CA . GLU A 1 176 ? 1.729 -10.560 -17.839 1.00 93.88 176 GLU A CA 1
ATOM 1318 C C . GLU A 1 176 ? 0.478 -9.705 -17.604 1.00 93.88 176 GLU A C 1
ATOM 1320 O O . GLU A 1 176 ? -0.643 -10.172 -17.802 1.00 93.88 176 GLU A O 1
ATOM 1325 N N . HIS A 1 177 ? 0.653 -8.438 -17.218 1.00 94.19 177 HIS A N 1
ATOM 1326 C CA . HIS A 1 177 ? -0.465 -7.508 -17.054 1.00 94.19 177 HIS A CA 1
ATOM 1327 C C . HIS A 1 177 ? -1.176 -7.232 -18.373 1.00 94.19 177 HIS A C 1
ATOM 1329 O O . HIS A 1 177 ? -2.402 -7.275 -18.432 1.00 94.19 177 HIS A O 1
ATOM 1335 N N . THR A 1 178 ? -0.416 -7.002 -19.445 1.00 92.81 178 THR A N 1
ATOM 1336 C CA . THR A 1 178 ? -0.980 -6.783 -20.782 1.00 92.81 178 THR A CA 1
ATOM 1337 C C . THR A 1 178 ? -1.762 -8.011 -21.248 1.00 92.81 178 THR A C 1
ATOM 1339 O O . THR A 1 178 ? -2.856 -7.864 -21.787 1.00 92.81 178 THR A O 1
ATOM 1342 N N . ALA A 1 179 ? -1.252 -9.219 -20.995 1.00 91.81 179 ALA A N 1
ATOM 1343 C CA . ALA A 1 179 ? -1.926 -10.465 -21.347 1.00 91.81 179 ALA A CA 1
ATOM 1344 C C . ALA A 1 179 ? -3.238 -10.663 -20.568 1.00 91.81 179 ALA A C 1
ATOM 1346 O O . ALA A 1 179 ? -4.249 -11.024 -21.165 1.00 91.81 179 ALA A O 1
ATOM 1347 N N . ARG A 1 180 ? -3.243 -10.391 -19.255 1.00 92.62 180 ARG A N 1
ATOM 1348 C CA . ARG A 1 180 ? -4.424 -10.585 -18.391 1.00 92.62 180 ARG A CA 1
ATOM 1349 C C . ARG A 1 180 ? -5.483 -9.498 -18.560 1.00 92.62 180 ARG A C 1
ATOM 1351 O O . ARG A 1 180 ? -6.672 -9.790 -18.516 1.00 92.62 180 ARG A O 1
ATOM 1358 N N . HIS A 1 181 ? -5.064 -8.246 -18.727 1.00 93.44 181 HIS A N 1
ATOM 1359 C CA . HIS A 1 181 ? -5.958 -7.088 -18.633 1.00 93.44 181 HIS A CA 1
ATOM 1360 C C . HIS A 1 181 ? -6.106 -6.310 -19.939 1.00 93.44 181 HIS A C 1
ATOM 1362 O O . HIS A 1 181 ? -6.877 -5.356 -19.980 1.00 93.44 181 HIS A O 1
ATOM 1368 N N . ARG A 1 182 ? -5.384 -6.693 -21.004 1.00 92.25 182 ARG A N 1
ATOM 1369 C CA . ARG A 1 182 ? -5.352 -5.978 -22.293 1.00 92.25 182 ARG A CA 1
ATOM 1370 C C . ARG A 1 182 ? -5.066 -4.490 -22.112 1.00 92.25 182 ARG A C 1
ATOM 1372 O O . ARG A 1 182 ? -5.716 -3.640 -22.710 1.00 92.25 182 ARG A O 1
ATOM 1379 N N . GLN A 1 183 ? -4.094 -4.184 -21.262 1.00 93.44 183 GLN A N 1
ATOM 1380 C CA . GLN A 1 183 ? -3.708 -2.825 -20.915 1.00 93.44 183 GLN A CA 1
ATOM 1381 C C . GLN A 1 183 ? -2.201 -2.638 -21.041 1.00 93.44 183 GLN A C 1
ATOM 1383 O O . GLN A 1 183 ? -1.438 -3.489 -20.594 1.00 93.44 183 GLN A O 1
ATOM 1388 N N . VAL A 1 184 ? -1.783 -1.500 -21.590 1.00 93.12 184 VAL A N 1
ATOM 1389 C CA . VAL A 1 184 ? -0.376 -1.121 -21.750 1.00 93.12 184 VAL A CA 1
ATOM 1390 C C . VAL A 1 184 ? -0.040 0.103 -20.894 1.00 93.12 184 VAL A C 1
ATOM 1392 O O . VAL A 1 184 ? -0.870 1.009 -20.763 1.00 93.12 184 VAL A O 1
ATOM 1395 N N . PRO A 1 185 ? 1.156 0.153 -20.289 1.00 95.69 185 PRO A N 1
ATOM 1396 C CA . PRO A 1 185 ? 1.567 1.279 -19.460 1.00 95.69 185 PRO A CA 1
ATOM 1397 C C . PRO A 1 185 ? 1.876 2.514 -20.310 1.00 95.69 185 PRO A C 1
ATOM 1399 O O . PRO A 1 185 ? 2.446 2.391 -21.392 1.00 95.69 185 PRO A O 1
ATOM 1402 N N . GLN A 1 186 ? 1.574 3.706 -19.789 1.00 96.31 186 GLN A N 1
ATOM 1403 C CA . GLN A 1 186 ? 1.917 4.978 -20.449 1.00 96.31 186 GLN A CA 1
ATOM 1404 C C . GLN A 1 186 ? 2.998 5.770 -19.718 1.00 96.31 186 GLN A C 1
ATOM 1406 O O . GLN A 1 186 ? 3.598 6.673 -20.296 1.00 96.31 186 GLN A O 1
ATOM 1411 N N . THR A 1 187 ? 3.271 5.444 -18.456 1.00 98.06 187 THR A N 1
ATOM 1412 C CA . THR A 1 187 ? 4.179 6.226 -17.616 1.00 98.06 187 THR A CA 1
ATOM 1413 C C . THR A 1 187 ? 5.209 5.323 -16.959 1.00 98.06 187 THR A C 1
ATOM 1415 O O . THR A 1 187 ? 4.872 4.271 -16.418 1.00 98.06 187 THR A O 1
ATOM 1418 N N . PHE A 1 188 ? 6.464 5.766 -16.960 1.00 98.44 188 PHE A N 1
ATOM 1419 C CA . PHE A 1 188 ? 7.547 5.174 -16.184 1.00 98.44 188 PHE A CA 1
ATOM 1420 C C . PHE A 1 188 ? 7.882 6.075 -14.998 1.00 98.44 188 PHE A C 1
ATOM 1422 O O . PHE A 1 188 ? 8.003 7.294 -15.140 1.00 98.44 188 PHE A O 1
ATOM 1429 N N . LYS A 1 189 ? 8.050 5.470 -13.826 1.00 98.50 189 LYS A N 1
ATOM 1430 C CA . LYS A 1 189 ? 8.321 6.142 -12.559 1.00 98.50 189 LYS A CA 1
ATOM 1431 C C . LYS A 1 189 ? 9.571 5.540 -11.925 1.00 98.50 189 LYS A C 1
ATOM 1433 O O . LYS A 1 189 ? 9.627 4.341 -11.667 1.00 98.50 189 LYS A O 1
ATOM 1438 N N . LEU A 1 190 ? 10.546 6.398 -11.641 1.00 98.31 190 LEU A N 1
ATOM 1439 C CA . LEU A 1 190 ? 11.779 6.064 -10.937 1.00 98.31 190 LEU A CA 1
ATOM 1440 C C . LEU A 1 190 ? 11.699 6.622 -9.518 1.00 98.31 190 LEU A C 1
ATOM 1442 O O . LEU A 1 190 ? 11.436 7.810 -9.320 1.00 98.31 190 LEU A O 1
ATOM 1446 N N . THR A 1 191 ? 11.905 5.766 -8.524 1.00 97.81 191 THR A N 1
ATOM 1447 C CA . THR A 1 191 ? 11.921 6.152 -7.111 1.00 97.81 191 THR A CA 1
ATOM 1448 C C . THR A 1 191 ? 13.222 5.706 -6.467 1.00 97.81 191 THR A C 1
ATOM 1450 O O . THR A 1 191 ? 13.654 4.570 -6.644 1.00 97.81 191 THR A O 1
ATOM 1453 N N . VAL A 1 192 ? 13.831 6.609 -5.705 1.00 95.88 192 VAL A N 1
ATOM 1454 C CA . VAL A 1 192 ? 15.091 6.395 -4.998 1.00 95.88 192 VAL A CA 1
ATOM 1455 C C . VAL A 1 192 ? 14.925 6.847 -3.553 1.00 95.88 192 VAL A C 1
ATOM 1457 O O . VAL A 1 192 ? 14.285 7.861 -3.283 1.00 95.88 192 VAL A O 1
ATOM 1460 N N . ARG A 1 193 ? 15.514 6.118 -2.606 1.00 94.88 193 ARG A N 1
ATOM 1461 C CA . ARG A 1 193 ? 15.759 6.641 -1.256 1.00 94.88 193 ARG A CA 1
ATOM 1462 C C . ARG A 1 193 ? 17.257 6.793 -1.051 1.00 94.88 193 ARG A C 1
ATOM 1464 O O . ARG A 1 193 ? 18.004 5.824 -1.199 1.00 94.88 193 ARG A O 1
ATOM 1471 N N . PHE A 1 194 ? 17.681 8.007 -0.721 1.00 92.69 194 PHE A N 1
ATOM 1472 C CA . PHE A 1 194 ? 19.073 8.300 -0.402 1.00 92.69 194 PHE A CA 1
ATOM 1473 C C . PHE A 1 194 ? 19.397 7.895 1.037 1.00 92.69 194 PHE A C 1
ATOM 1475 O O . PHE A 1 194 ? 18.546 7.977 1.926 1.00 92.69 194 PHE A O 1
ATOM 1482 N N . VAL A 1 195 ? 20.635 7.462 1.272 1.00 90.88 195 VAL A N 1
ATOM 1483 C CA . VAL A 1 195 ? 21.129 7.184 2.628 1.00 90.88 195 VAL A CA 1
ATOM 1484 C C . VAL A 1 195 ? 21.040 8.459 3.474 1.00 90.88 195 VAL A C 1
ATOM 1486 O O . VAL A 1 195 ? 21.293 9.557 2.984 1.00 90.88 195 VAL A O 1
ATOM 1489 N N . GLY A 1 196 ? 20.623 8.321 4.734 1.00 86.38 196 GLY A N 1
ATOM 1490 C CA . GLY A 1 196 ? 20.413 9.447 5.652 1.00 86.38 196 GLY A CA 1
ATOM 1491 C C . GLY A 1 196 ? 19.070 10.170 5.493 1.00 86.38 196 GLY A C 1
ATOM 1492 O O . GLY A 1 196 ? 18.704 10.950 6.367 1.00 86.38 196 GLY A O 1
ATOM 1493 N N . LYS A 1 197 ? 18.290 9.888 4.438 1.00 84.06 197 LYS A N 1
ATOM 1494 C CA . LYS A 1 197 ? 16.927 10.416 4.278 1.00 84.06 197 LYS A CA 1
ATOM 1495 C C . LYS A 1 197 ? 15.876 9.364 4.627 1.00 84.06 197 LYS A C 1
ATOM 1497 O O . LYS A 1 197 ? 15.952 8.210 4.205 1.00 84.06 197 LYS A O 1
ATOM 1502 N N . SER A 1 198 ? 14.848 9.781 5.364 1.00 80.88 198 SER A N 1
ATOM 1503 C CA . SER A 1 198 ? 13.664 8.958 5.637 1.00 80.88 198 SER A CA 1
ATOM 1504 C C . SER A 1 198 ? 12.694 8.933 4.450 1.00 80.88 198 SER A C 1
ATOM 1506 O O . SER A 1 198 ? 12.037 7.918 4.203 1.00 80.88 198 SER A O 1
ATOM 1508 N N . SER A 1 199 ? 12.626 10.029 3.689 1.00 87.19 199 SER A N 1
ATOM 1509 C CA . SER A 1 199 ? 11.720 10.201 2.556 1.00 87.19 199 SER A CA 1
ATOM 1510 C C . SER A 1 199 ? 12.256 9.579 1.265 1.00 87.19 199 SER A C 1
ATOM 1512 O O . SER A 1 199 ? 13.458 9.526 1.006 1.00 87.19 199 SER A O 1
ATOM 1514 N N . ARG A 1 200 ? 11.324 9.100 0.436 1.00 93.44 200 ARG A N 1
ATOM 1515 C CA . ARG A 1 200 ? 11.599 8.603 -0.915 1.00 93.44 200 ARG A CA 1
ATOM 1516 C C . ARG A 1 200 ? 11.459 9.757 -1.907 1.00 93.44 200 ARG A C 1
ATOM 1518 O O . ARG A 1 200 ? 10.479 10.496 -1.852 1.00 93.44 200 ARG A O 1
ATOM 1525 N N . GLU A 1 201 ? 12.395 9.871 -2.835 1.00 93.94 201 GLU A N 1
ATOM 1526 C CA . GLU A 1 201 ? 12.358 10.839 -3.928 1.00 93.94 201 GLU A CA 1
ATOM 1527 C C . GLU A 1 201 ? 11.929 10.154 -5.223 1.00 93.94 201 GLU A C 1
ATOM 1529 O O . GLU A 1 201 ? 12.277 9.003 -5.487 1.00 93.94 201 GLU A O 1
ATOM 1534 N N . CYS A 1 202 ? 11.133 10.847 -6.033 1.00 95.81 202 CYS A N 1
ATOM 1535 C CA . CYS A 1 202 ? 10.520 10.253 -7.210 1.00 95.81 202 CYS A CA 1
ATOM 1536 C C . CYS A 1 202 ? 10.448 11.227 -8.391 1.00 95.81 202 CYS A C 1
ATOM 1538 O O . CYS A 1 202 ? 10.120 12.406 -8.228 1.00 95.81 202 CYS A O 1
ATOM 1540 N N . ARG A 1 203 ? 10.681 10.705 -9.599 1.00 97.50 203 ARG A N 1
ATOM 1541 C CA . ARG A 1 203 ? 10.373 11.362 -10.876 1.00 97.50 203 ARG A CA 1
ATOM 1542 C C . ARG A 1 203 ? 9.677 10.379 -11.807 1.00 97.50 203 ARG A C 1
ATOM 1544 O O . ARG A 1 203 ? 9.868 9.170 -11.707 1.00 97.50 203 ARG A O 1
ATOM 1551 N N . GLN A 1 204 ? 8.866 10.905 -12.712 1.00 97.69 204 GLN A N 1
ATOM 1552 C CA . GLN A 1 204 ? 8.147 10.110 -13.699 1.00 97.69 204 GLN A CA 1
ATOM 1553 C C . GLN A 1 204 ? 8.085 10.843 -15.035 1.00 97.69 204 GLN A C 1
ATOM 1555 O O . GLN A 1 204 ? 8.200 12.069 -15.076 1.00 97.69 204 GLN A O 1
ATOM 1560 N N . ALA A 1 205 ? 7.911 10.089 -16.112 1.00 97.81 205 ALA A N 1
ATOM 1561 C CA . ALA A 1 205 ? 7.741 10.610 -17.461 1.00 97.81 205 ALA A CA 1
ATOM 1562 C C . ALA A 1 205 ? 6.945 9.623 -18.321 1.00 97.81 205 ALA A C 1
ATOM 1564 O O . ALA A 1 205 ? 6.826 8.444 -17.977 1.00 97.81 205 ALA A O 1
ATOM 1565 N N . ALA A 1 206 ? 6.414 10.116 -19.439 1.00 97.75 206 ALA A N 1
ATOM 1566 C CA . ALA A 1 206 ? 5.769 9.280 -20.441 1.00 97.75 206 ALA A CA 1
ATOM 1567 C C . ALA A 1 206 ? 6.751 8.225 -20.977 1.00 97.75 206 ALA A C 1
ATOM 1569 O O . ALA A 1 206 ? 7.938 8.504 -21.173 1.00 97.75 206 ALA A O 1
ATOM 1570 N N . LEU A 1 207 ? 6.253 7.012 -21.200 1.00 96.25 207 LEU A N 1
ATOM 1571 C CA . LEU A 1 207 ? 7.013 5.950 -21.842 1.00 96.25 207 LEU A CA 1
ATOM 1572 C C . LEU A 1 207 ? 7.145 6.262 -23.336 1.00 96.25 207 LEU A C 1
ATOM 1574 O O . LEU A 1 207 ? 6.128 6.435 -24.007 1.00 96.25 207 LEU A O 1
ATOM 1578 N N . PRO A 1 208 ? 8.369 6.315 -23.885 1.00 93.25 208 PRO A N 1
ATOM 1579 C CA . PRO A 1 208 ? 8.530 6.440 -25.318 1.00 93.25 208 PRO A CA 1
ATOM 1580 C C . PRO A 1 208 ? 8.075 5.152 -26.022 1.00 93.25 208 PRO A C 1
ATOM 1582 O O . PRO A 1 208 ? 8.119 4.067 -25.423 1.00 93.25 208 PRO A O 1
ATOM 1585 N N . PRO A 1 209 ? 7.699 5.240 -27.311 1.00 84.25 209 PRO A N 1
ATOM 1586 C CA . PRO A 1 209 ? 7.454 4.061 -28.131 1.00 84.25 209 PRO A CA 1
ATOM 1587 C C . PRO A 1 209 ? 8.641 3.094 -28.040 1.00 84.25 209 PRO A C 1
ATOM 1589 O O . PRO A 1 209 ? 9.799 3.516 -28.042 1.00 84.25 209 PRO A O 1
ATOM 1592 N N . ASN A 1 210 ? 8.361 1.794 -27.940 1.00 86.50 210 ASN A N 1
ATOM 1593 C CA . ASN A 1 210 ? 9.355 0.716 -27.817 1.00 86.50 210 ASN A CA 1
ATOM 1594 C C . ASN A 1 210 ? 10.171 0.679 -26.506 1.00 86.50 210 ASN A C 1
ATOM 1596 O O . ASN A 1 210 ? 11.116 -0.102 -26.404 1.00 86.50 210 ASN A O 1
ATOM 1600 N N . ALA A 1 211 ? 9.830 1.472 -25.482 1.00 91.31 211 ALA A N 1
ATOM 1601 C CA . ALA A 1 211 ? 10.463 1.357 -24.160 1.00 91.31 211 ALA A CA 1
ATOM 1602 C C . ALA A 1 211 ? 10.141 0.035 -23.449 1.00 91.31 211 ALA A C 1
ATOM 1604 O O . ALA A 1 211 ? 10.948 -0.455 -22.662 1.00 91.31 211 ALA A O 1
ATOM 1605 N N . ILE A 1 212 ? 8.973 -0.538 -23.739 1.00 92.94 212 ILE A N 1
ATOM 1606 C CA . ILE A 1 212 ? 8.580 -1.878 -23.315 1.00 92.94 212 ILE A CA 1
ATOM 1607 C C . ILE A 1 212 ? 8.409 -2.709 -24.592 1.00 92.94 212 ILE A C 1
ATOM 1609 O O . ILE A 1 212 ? 7.561 -2.359 -25.418 1.00 92.94 212 ILE A O 1
ATOM 1613 N N . PRO A 1 213 ? 9.214 -3.765 -24.798 1.00 90.56 213 PRO A N 1
ATOM 1614 C CA . PRO A 1 213 ? 9.091 -4.613 -25.977 1.00 90.56 213 PRO A CA 1
ATOM 1615 C C . PRO A 1 213 ? 7.769 -5.386 -25.936 1.00 90.56 213 PRO A C 1
ATOM 1617 O O . PRO A 1 213 ? 7.177 -5.566 -24.870 1.00 90.56 213 PRO A O 1
ATOM 1620 N N . ARG A 1 214 ? 7.298 -5.872 -27.087 1.00 86.19 214 ARG A N 1
ATOM 1621 C CA . ARG A 1 214 ? 6.147 -6.783 -27.125 1.00 86.19 214 ARG A CA 1
ATOM 1622 C C . ARG A 1 214 ? 6.580 -8.164 -26.630 1.00 86.19 214 ARG A C 1
ATOM 1624 O O . ARG A 1 214 ? 7.706 -8.580 -26.891 1.00 86.19 214 ARG A O 1
ATOM 1631 N N . ALA A 1 215 ? 5.690 -8.862 -25.930 1.00 86.00 215 ALA A N 1
ATOM 1632 C CA . ALA A 1 215 ? 5.944 -10.241 -25.529 1.00 86.00 215 ALA A CA 1
ATOM 1633 C C . ALA A 1 215 ? 6.128 -11.136 -26.770 1.00 86.00 215 ALA A C 1
ATOM 1635 O O . ALA A 1 215 ? 5.386 -10.953 -27.744 1.00 86.00 215 ALA A O 1
ATOM 1636 N N . PRO A 1 216 ? 7.063 -12.102 -26.742 1.00 82.38 216 PRO A N 1
ATOM 1637 C CA . PRO A 1 216 ? 7.229 -13.056 -27.829 1.00 82.38 216 PRO A CA 1
ATOM 1638 C C . PRO A 1 216 ? 5.973 -13.934 -27.990 1.00 82.38 216 PRO A C 1
ATOM 1640 O O . PRO A 1 216 ? 5.275 -14.206 -26.993 1.00 82.38 216 PRO A O 1
ATOM 1643 N N . PRO A 1 217 ? 5.666 -14.367 -29.230 1.00 75.25 217 PRO A N 1
ATOM 1644 C CA . PRO A 1 217 ? 4.539 -15.249 -29.507 1.00 75.25 217 PRO A CA 1
ATOM 1645 C C . PRO A 1 217 ? 4.674 -16.574 -28.744 1.00 75.25 217 PRO A C 1
ATOM 1647 O O . PRO A 1 217 ? 5.766 -17.011 -28.386 1.00 75.25 217 PRO A O 1
ATOM 1650 N N . ALA A 1 218 ? 3.540 -17.213 -28.449 1.00 66.06 218 ALA A N 1
ATOM 1651 C CA . ALA A 1 218 ? 3.509 -18.433 -27.640 1.00 66.06 218 ALA A CA 1
ATOM 1652 C C . ALA A 1 218 ? 4.248 -19.620 -28.296 1.00 66.06 218 ALA A C 1
ATOM 1654 O O . ALA A 1 218 ? 4.775 -20.462 -27.576 1.00 66.06 218 ALA A O 1
ATOM 1655 N N . SER A 1 219 ? 4.341 -19.653 -29.633 1.00 57.19 219 SER A N 1
ATOM 1656 C CA . SER A 1 219 ? 5.029 -20.695 -30.415 1.00 57.19 219 SER A CA 1
ATOM 1657 C C . SER A 1 219 ? 6.519 -20.823 -30.097 1.00 57.19 219 SER A C 1
ATOM 1659 O O . SER A 1 219 ? 7.069 -21.922 -30.136 1.00 57.19 219 SER A O 1
ATOM 1661 N N . ASP A 1 220 ? 7.161 -19.721 -29.712 1.00 54.88 220 ASP A N 1
ATOM 1662 C CA . ASP A 1 220 ? 8.600 -19.688 -29.440 1.00 54.88 220 ASP A CA 1
ATOM 1663 C C . ASP A 1 220 ? 8.936 -20.177 -28.021 1.00 54.88 220 ASP A C 1
ATOM 1665 O O . ASP A 1 220 ? 10.104 -20.306 -27.669 1.00 54.88 220 ASP A O 1
ATOM 1669 N N . ARG A 1 221 ? 7.923 -20.485 -27.194 1.00 52.31 221 ARG A N 1
ATOM 1670 C CA . ARG A 1 221 ? 8.115 -21.002 -25.826 1.00 52.31 221 ARG A CA 1
ATOM 1671 C C . ARG A 1 221 ? 8.195 -22.527 -25.755 1.00 52.31 221 ARG A C 1
ATOM 1673 O O . ARG A 1 221 ? 8.706 -23.042 -24.770 1.00 52.31 221 ARG A O 1
ATOM 1680 N N . SER A 1 222 ? 7.706 -23.239 -26.775 1.00 43.75 222 SER A N 1
ATOM 1681 C CA . SER A 1 222 ? 7.626 -24.712 -26.781 1.00 43.75 222 SER A CA 1
ATOM 1682 C C . SER A 1 222 ? 8.735 -25.406 -27.581 1.00 43.75 222 SER A C 1
ATOM 1684 O O . SER A 1 222 ? 8.845 -26.623 -27.508 1.00 43.75 222 SER A O 1
ATOM 1686 N N . SER A 1 223 ? 9.582 -24.661 -28.301 1.00 42.16 223 SER A N 1
ATOM 1687 C CA . SER A 1 223 ? 10.699 -25.236 -29.080 1.00 42.16 223 SER A CA 1
ATOM 1688 C C . SER A 1 223 ? 12.033 -25.268 -28.318 1.00 42.16 223 SER A C 1
ATOM 1690 O O . SER A 1 223 ? 13.048 -25.687 -28.864 1.00 42.16 223 SER A O 1
ATOM 1692 N N . ALA A 1 224 ? 12.042 -24.854 -27.048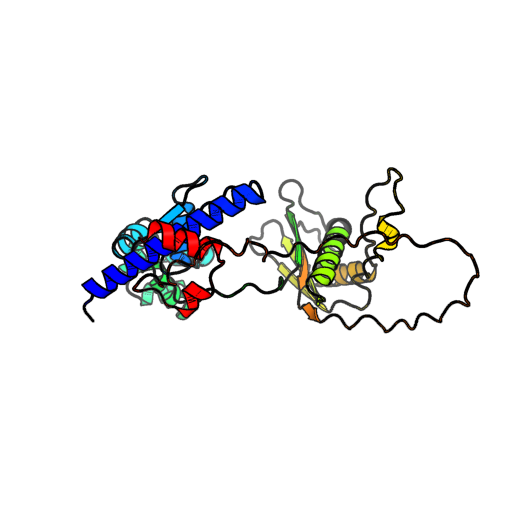 1.00 42.44 224 ALA A N 1
ATOM 1693 C CA . ALA A 1 224 ? 13.201 -24.921 -26.164 1.00 42.44 224 ALA A CA 1
ATOM 1694 C C . ALA A 1 224 ? 13.034 -26.064 -25.145 1.00 42.44 224 ALA A C 1
ATOM 1696 O O . ALA A 1 224 ? 12.934 -25.834 -23.946 1.00 42.44 224 ALA A O 1
ATOM 1697 N N . VAL A 1 225 ? 13.002 -27.311 -25.627 1.00 41.31 225 VAL A N 1
ATOM 1698 C CA . VAL A 1 225 ? 13.324 -28.501 -24.806 1.00 41.31 225 VAL A CA 1
ATOM 1699 C C . VAL A 1 225 ? 14.823 -28.793 -24.950 1.00 41.31 225 VAL A C 1
ATOM 1701 O O . VAL A 1 225 ? 15.255 -29.887 -25.292 1.00 41.31 225 VAL A O 1
ATOM 1704 N N . GLY A 1 226 ? 15.625 -27.749 -24.762 1.00 42.59 226 GLY A N 1
ATOM 1705 C CA . GLY A 1 226 ? 17.061 -27.826 -24.540 1.00 42.59 226 GLY A CA 1
ATOM 1706 C C . GLY A 1 226 ? 17.336 -27.076 -23.247 1.00 42.59 226 GLY A C 1
ATOM 1707 O O . GLY A 1 226 ? 16.701 -26.051 -23.008 1.00 42.59 226 GLY A O 1
ATOM 1708 N N . GLU A 1 227 ? 18.219 -27.608 -22.407 1.00 39.41 227 GLU A N 1
ATOM 1709 C CA . GLU A 1 227 ? 18.601 -27.085 -21.090 1.00 39.41 227 GLU A CA 1
ATOM 1710 C C . GLU A 1 227 ? 19.208 -25.666 -21.152 1.00 39.41 227 GLU A C 1
ATOM 1712 O O . GLU A 1 227 ? 20.403 -25.460 -20.965 1.00 39.41 227 GLU A O 1
ATOM 1717 N N . GLY A 1 228 ? 18.387 -24.663 -21.452 1.00 40.62 228 GLY A N 1
ATOM 1718 C CA . GLY A 1 228 ? 18.739 -23.251 -21.440 1.00 40.62 228 GLY A CA 1
ATOM 1719 C C . GLY A 1 228 ? 17.796 -22.503 -20.509 1.00 40.62 228 GLY A C 1
ATOM 1720 O O . GLY A 1 228 ? 16.578 -22.641 -20.616 1.00 40.62 228 GLY A O 1
ATOM 1721 N N . GLU A 1 229 ? 18.353 -21.718 -19.585 1.00 46.50 229 GLU A N 1
ATOM 1722 C CA . GLU A 1 229 ? 17.580 -20.829 -18.714 1.00 46.50 229 GLU A CA 1
ATOM 1723 C C . GLU A 1 229 ? 16.573 -19.987 -19.523 1.00 46.50 229 GLU A C 1
ATOM 1725 O O . GLU A 1 229 ? 16.894 -19.545 -20.634 1.00 46.50 229 GLU A O 1
ATOM 1730 N N . PRO A 1 230 ? 15.373 -19.699 -18.975 1.00 54.47 230 PRO A N 1
ATOM 1731 C CA . PRO A 1 230 ? 14.443 -18.758 -19.586 1.00 54.47 230 PRO A CA 1
ATOM 1732 C C . PRO A 1 230 ? 15.166 -17.441 -19.884 1.00 54.47 230 PRO A C 1
ATOM 1734 O O . PRO A 1 230 ? 15.584 -16.732 -18.965 1.00 54.47 230 PRO A O 1
ATOM 1737 N N . GLN A 1 231 ? 15.338 -17.107 -21.165 1.00 64.62 231 GLN A N 1
ATOM 1738 C CA . GLN A 1 231 ? 16.036 -15.882 -21.542 1.00 64.62 231 GLN A CA 1
ATOM 1739 C C . GLN A 1 231 ? 15.275 -14.675 -20.980 1.00 64.62 231 GLN A C 1
ATOM 1741 O O . GLN A 1 231 ? 14.097 -14.461 -21.275 1.00 64.62 231 GLN A O 1
ATOM 1746 N N . SER A 1 232 ? 15.953 -13.895 -20.136 1.00 77.88 232 SER A N 1
ATOM 1747 C CA . SER A 1 232 ? 15.386 -12.684 -19.543 1.00 77.88 232 SER A CA 1
ATOM 1748 C C . SER A 1 232 ? 14.945 -11.702 -20.636 1.00 77.88 232 SER A C 1
ATOM 1750 O O . SER A 1 232 ? 15.652 -11.565 -21.639 1.00 77.88 232 SER A O 1
ATOM 1752 N N . PRO A 1 233 ? 13.819 -10.979 -20.461 1.00 86.69 233 PRO A N 1
ATOM 1753 C CA . PRO A 1 233 ? 13.359 -10.021 -21.459 1.00 86.69 233 PRO A CA 1
ATOM 1754 C C . PRO A 1 233 ? 14.456 -9.014 -21.832 1.00 86.69 233 PRO A C 1
ATOM 1756 O O . PRO A 1 233 ? 15.086 -8.447 -20.930 1.00 86.69 233 PRO A O 1
ATOM 1759 N N . PRO A 1 234 ? 14.675 -8.741 -23.132 1.00 89.25 234 PRO A N 1
ATOM 1760 C CA . PRO A 1 234 ? 15.667 -7.764 -23.549 1.00 89.25 234 PRO A CA 1
ATOM 1761 C C . PRO A 1 234 ? 15.265 -6.379 -23.044 1.00 89.25 234 PRO A C 1
ATOM 1763 O O . PRO A 1 234 ? 14.095 -5.996 -23.105 1.00 89.25 234 PRO A O 1
ATOM 1766 N N . VAL A 1 235 ? 16.240 -5.608 -22.561 1.00 93.00 235 VAL A N 1
ATOM 1767 C CA . VAL A 1 235 ? 16.004 -4.261 -22.031 1.00 93.00 235 VAL A CA 1
ATOM 1768 C C . VAL A 1 235 ? 16.239 -3.229 -23.134 1.00 93.00 235 VAL A C 1
ATOM 1770 O O . VAL A 1 235 ? 17.382 -3.048 -23.559 1.00 93.00 235 VAL A O 1
ATOM 1773 N N . PRO A 1 236 ? 15.207 -2.504 -23.605 1.00 94.12 236 PRO A N 1
ATOM 1774 C CA . PRO A 1 236 ? 15.403 -1.521 -24.660 1.00 94.12 236 PRO A CA 1
ATOM 1775 C C . PRO A 1 236 ? 16.252 -0.342 -24.184 1.00 94.12 236 PRO A C 1
ATOM 1777 O O . PRO A 1 236 ? 16.011 0.235 -23.120 1.00 94.12 236 PRO A O 1
ATOM 1780 N N . GLY A 1 237 ? 17.176 0.119 -25.032 1.00 95.19 237 GLY A N 1
ATOM 1781 C CA . GLY A 1 237 ? 17.977 1.314 -24.744 1.00 95.19 237 GLY A CA 1
ATOM 1782 C C . GLY A 1 237 ? 17.128 2.571 -24.500 1.00 95.19 237 GLY A C 1
ATOM 1783 O O . GLY A 1 237 ? 17.550 3.469 -23.776 1.00 95.19 237 GLY A O 1
ATOM 1784 N N . ALA A 1 238 ? 15.907 2.627 -25.047 1.00 95.88 238 ALA A N 1
ATOM 1785 C CA . ALA A 1 238 ? 14.954 3.706 -24.787 1.00 95.88 238 ALA A CA 1
ATOM 1786 C C . ALA A 1 238 ? 14.540 3.785 -23.305 1.00 95.88 238 ALA A C 1
ATOM 1788 O O . ALA A 1 238 ? 14.489 4.883 -22.750 1.00 95.88 238 ALA A O 1
ATOM 1789 N N . LEU A 1 239 ? 14.318 2.640 -22.648 1.00 96.81 239 LEU A N 1
ATOM 1790 C CA . LEU A 1 239 ? 13.986 2.585 -21.223 1.00 96.81 239 LEU A CA 1
ATOM 1791 C C . LEU A 1 239 ? 15.174 3.023 -20.360 1.00 96.81 239 LEU A C 1
ATOM 1793 O O . LEU A 1 239 ? 15.005 3.813 -19.434 1.00 96.81 239 LEU A O 1
ATOM 1797 N N . ILE A 1 240 ? 16.384 2.577 -20.707 1.00 97.25 240 ILE A N 1
ATOM 1798 C CA . ILE A 1 240 ? 17.615 2.962 -20.002 1.00 97.25 240 ILE A CA 1
ATOM 1799 C C . ILE A 1 240 ? 17.878 4.467 -20.122 1.00 97.25 240 ILE A C 1
ATOM 1801 O O . ILE A 1 240 ? 18.157 5.122 -19.118 1.00 97.25 240 ILE A O 1
ATOM 1805 N N . ARG A 1 241 ? 17.735 5.048 -21.322 1.00 97.06 241 ARG A N 1
ATOM 1806 C CA . ARG A 1 241 ? 17.878 6.500 -21.528 1.00 97.06 241 ARG A CA 1
ATOM 1807 C C . ARG A 1 241 ? 16.838 7.296 -20.744 1.00 97.06 241 ARG A C 1
ATOM 1809 O O . ARG A 1 241 ? 17.183 8.312 -20.142 1.00 97.06 241 ARG A O 1
ATOM 1816 N N . LEU A 1 242 ? 15.589 6.826 -20.713 1.00 97.69 242 LEU A N 1
ATOM 1817 C CA . LEU A 1 242 ? 14.537 7.450 -19.912 1.00 97.69 242 LEU A CA 1
ATOM 1818 C C . LEU A 1 242 ? 14.885 7.415 -18.421 1.00 97.69 242 LEU A C 1
ATOM 1820 O O . LEU A 1 242 ? 14.819 8.442 -17.750 1.00 97.69 242 LEU A O 1
ATOM 1824 N N . ALA A 1 243 ? 15.303 6.256 -17.912 1.00 97.06 243 ALA A N 1
ATOM 1825 C CA . ALA A 1 243 ? 15.680 6.099 -16.515 1.00 97.06 243 ALA A CA 1
ATOM 1826 C C . ALA A 1 243 ? 16.884 6.980 -16.141 1.00 97.06 243 ALA A C 1
ATOM 1828 O O . ALA A 1 243 ? 16.842 7.652 -15.113 1.00 97.06 243 ALA A O 1
ATOM 1829 N N . ALA A 1 244 ? 17.898 7.072 -17.008 1.00 95.88 244 ALA A N 1
ATOM 1830 C CA . ALA A 1 244 ? 19.031 7.979 -16.828 1.00 95.88 244 ALA A CA 1
ATOM 1831 C C . ALA A 1 244 ? 18.592 9.454 -16.793 1.00 95.88 244 ALA A C 1
ATOM 1833 O O . ALA A 1 244 ? 19.036 10.212 -15.934 1.00 95.88 244 ALA A O 1
ATOM 1834 N N . SER A 1 245 ? 17.677 9.861 -17.682 1.00 96.00 245 SER A N 1
ATOM 1835 C CA . SER A 1 245 ? 17.118 11.219 -17.682 1.00 96.00 245 SER A CA 1
ATOM 1836 C C . SER A 1 245 ? 16.369 11.531 -16.382 1.00 96.00 245 SER A C 1
ATOM 1838 O O . SER A 1 245 ? 16.532 12.612 -15.816 1.00 96.00 245 SER A O 1
ATOM 1840 N N . LEU A 1 246 ? 15.574 10.586 -15.867 1.00 96.69 246 LEU A N 1
ATOM 1841 C CA . LEU A 1 246 ? 14.878 10.754 -14.589 1.00 96.69 246 LEU A CA 1
ATOM 1842 C C . LEU A 1 246 ? 15.840 10.783 -13.400 1.00 96.69 246 LEU A C 1
ATOM 1844 O O . LEU A 1 246 ? 15.616 11.560 -12.474 1.00 96.69 246 LEU A O 1
ATOM 1848 N N . LEU A 1 247 ? 16.912 9.989 -13.433 1.00 94.75 247 LEU A N 1
ATOM 1849 C CA . LEU A 1 247 ? 17.948 9.998 -12.402 1.00 94.75 247 LEU A CA 1
ATOM 1850 C C . LEU A 1 247 ? 18.664 11.353 -12.342 1.00 94.75 247 LEU A C 1
ATOM 1852 O O . LEU A 1 247 ? 18.805 11.912 -11.258 1.00 94.75 247 LEU A O 1
ATOM 1856 N N . ASN A 1 248 ? 19.010 11.934 -13.492 1.00 92.56 248 ASN A N 1
ATOM 1857 C CA . ASN A 1 248 ? 19.597 13.277 -13.560 1.00 92.56 248 ASN A CA 1
ATOM 1858 C C . ASN A 1 248 ? 18.648 14.365 -13.012 1.00 92.56 248 ASN A C 1
ATOM 1860 O O . ASN A 1 248 ? 19.100 15.403 -12.553 1.00 92.56 248 ASN A O 1
ATOM 1864 N N . LYS A 1 249 ? 17.326 14.141 -13.038 1.00 92.75 249 LYS A N 1
ATOM 1865 C CA . LYS A 1 249 ? 16.327 15.044 -12.427 1.00 92.75 249 LYS A CA 1
ATOM 1866 C C . LYS A 1 249 ? 16.094 14.787 -10.933 1.00 92.75 249 LYS A C 1
ATOM 1868 O O . LYS A 1 249 ? 15.435 15.598 -10.275 1.00 92.75 249 LYS A O 1
ATOM 1873 N N . LEU A 1 250 ? 16.523 13.631 -10.426 1.00 90.62 250 LEU A N 1
ATOM 1874 C CA . LEU A 1 250 ? 16.463 13.259 -9.009 1.00 90.62 250 LEU A CA 1
ATOM 1875 C C . LEU A 1 250 ? 17.701 13.732 -8.254 1.00 90.62 250 LEU A C 1
ATOM 1877 O O . LEU A 1 250 ? 17.595 14.104 -7.093 1.00 90.62 250 LEU A O 1
ATOM 1881 N N . VAL A 1 251 ? 18.860 13.711 -8.907 1.00 85.38 251 VAL A N 1
ATOM 1882 C CA . VAL A 1 251 ? 20.138 14.094 -8.313 1.00 85.38 251 VAL A CA 1
ATOM 1883 C C . VAL A 1 251 ? 20.531 15.467 -8.866 1.00 85.38 251 VAL A C 1
ATOM 1885 O O . VAL A 1 251 ? 20.859 15.546 -10.046 1.00 85.38 251 VAL A O 1
ATOM 1888 N N . PRO A 1 252 ? 20.511 16.541 -8.050 1.00 66.19 252 PRO A N 1
ATOM 1889 C CA . PRO A 1 252 ? 20.821 17.899 -8.508 1.00 66.19 252 PRO A CA 1
ATOM 1890 C C . PRO A 1 252 ? 22.220 18.038 -9.116 1.00 66.19 252 PRO A C 1
ATOM 1892 O O . PRO A 1 252 ? 22.423 18.853 -10.008 1.00 66.19 252 PRO A O 1
ATOM 1895 N N . ASP A 1 253 ? 23.172 17.234 -8.636 1.00 74.12 253 ASP A N 1
ATOM 1896 C CA . ASP A 1 253 ? 24.544 17.199 -9.125 1.00 74.12 253 ASP A CA 1
ATOM 1897 C C . ASP A 1 253 ? 25.043 15.749 -9.191 1.00 74.12 253 ASP A C 1
ATOM 1899 O O . ASP A 1 253 ? 25.474 15.168 -8.194 1.00 74.12 253 ASP A O 1
ATOM 1903 N N . THR A 1 254 ? 24.961 15.142 -10.376 1.00 69.12 254 THR A N 1
ATOM 1904 C CA . THR A 1 254 ? 25.436 13.769 -10.610 1.00 69.12 254 THR A CA 1
ATOM 1905 C C . THR A 1 254 ? 26.957 13.638 -10.588 1.00 69.12 254 THR A C 1
ATOM 1907 O O . THR A 1 254 ? 27.448 12.512 -10.641 1.00 69.12 254 THR A O 1
ATOM 1910 N N . SER A 1 255 ? 27.700 14.751 -10.542 1.00 68.00 255 SER A N 1
ATOM 1911 C CA . SER A 1 255 ? 29.161 14.734 -10.409 1.00 68.00 255 SER A CA 1
ATOM 1912 C C . SER A 1 255 ? 29.611 14.480 -8.967 1.00 68.00 255 SER A C 1
ATOM 1914 O O . SER A 1 255 ? 30.735 14.035 -8.737 1.00 68.00 255 SER A O 1
ATOM 1916 N N . ARG A 1 256 ? 28.719 14.688 -7.987 1.00 76.56 256 ARG A N 1
ATOM 1917 C CA . ARG A 1 256 ? 28.984 14.378 -6.581 1.00 76.56 256 ARG A CA 1
ATOM 1918 C C . ARG A 1 256 ? 28.596 12.938 -6.251 1.00 76.56 256 ARG A C 1
ATOM 1920 O O . ARG A 1 256 ? 27.545 12.462 -6.689 1.00 76.56 256 ARG A O 1
ATOM 1927 N N . PRO A 1 257 ? 29.397 12.241 -5.431 1.00 81.25 257 PRO A N 1
ATOM 1928 C CA . PRO A 1 257 ? 29.044 10.912 -4.967 1.00 81.25 257 PRO A CA 1
ATOM 1929 C C . PRO A 1 257 ? 27.797 10.975 -4.081 1.00 81.25 257 PRO A C 1
ATOM 1931 O O . PRO A 1 257 ? 27.684 11.804 -3.178 1.00 81.25 257 PRO A O 1
ATOM 1934 N N . PHE A 1 258 ? 26.864 10.064 -4.326 1.00 89.94 258 PHE A N 1
ATOM 1935 C CA . PHE A 1 258 ? 25.671 9.871 -3.513 1.00 89.94 258 PHE A CA 1
ATOM 1936 C C . PHE A 1 258 ? 25.456 8.379 -3.270 1.00 89.94 258 PHE A C 1
ATOM 1938 O O . PHE A 1 258 ? 25.941 7.538 -4.028 1.00 89.94 258 PHE A O 1
ATOM 1945 N N . HIS A 1 259 ? 24.709 8.063 -2.215 1.00 92.06 259 HIS A N 1
ATOM 1946 C CA . HIS A 1 259 ? 24.395 6.688 -1.847 1.00 92.06 259 HIS A CA 1
ATOM 1947 C C . HIS A 1 259 ? 22.886 6.483 -1.802 1.00 92.06 259 HIS A C 1
ATOM 1949 O O . HIS A 1 259 ? 22.158 7.292 -1.217 1.00 92.06 259 HIS A O 1
ATOM 1955 N N . CYS A 1 260 ? 22.420 5.377 -2.371 1.00 92.19 260 CYS A N 1
ATOM 1956 C CA . CYS A 1 260 ? 21.010 5.004 -2.378 1.00 92.19 260 CYS A CA 1
ATOM 1957 C C . CYS A 1 260 ? 20.812 3.659 -1.687 1.00 92.19 260 CYS A C 1
ATOM 1959 O O . CYS A 1 260 ? 21.551 2.714 -1.943 1.00 92.19 260 CYS A O 1
ATOM 1961 N N . ASN A 1 261 ? 19.787 3.557 -0.844 1.00 94.44 261 ASN A N 1
ATOM 1962 C CA . ASN A 1 261 ? 19.440 2.311 -0.158 1.00 94.44 261 ASN A CA 1
ATOM 1963 C C . ASN A 1 261 ? 18.088 1.729 -0.593 1.00 94.44 261 ASN A C 1
ATOM 1965 O O . ASN A 1 261 ? 17.741 0.644 -0.147 1.00 94.44 261 ASN A O 1
ATOM 1969 N N . ILE A 1 262 ? 17.316 2.427 -1.432 1.00 96.12 262 ILE A N 1
ATOM 1970 C CA . ILE A 1 262 ? 16.144 1.879 -2.129 1.00 96.12 262 ILE A CA 1
ATOM 1971 C C . ILE A 1 262 ? 16.182 2.362 -3.572 1.00 96.12 262 ILE A C 1
ATOM 1973 O O . ILE A 1 262 ? 16.391 3.553 -3.814 1.00 96.12 262 ILE A O 1
ATOM 1977 N N . LEU A 1 263 ? 15.917 1.447 -4.501 1.00 97.50 263 LEU A N 1
ATOM 1978 C CA . LEU A 1 263 ? 15.668 1.735 -5.907 1.00 97.50 263 LEU A CA 1
ATOM 1979 C C . LEU A 1 263 ? 14.395 1.013 -6.348 1.00 97.50 263 LEU A C 1
ATOM 1981 O O . LEU A 1 263 ? 14.278 -0.197 -6.174 1.00 97.50 263 LEU A O 1
ATOM 1985 N N . ASN A 1 264 ? 13.462 1.747 -6.946 1.00 98.38 264 ASN A N 1
ATOM 1986 C CA . ASN A 1 264 ? 12.212 1.207 -7.465 1.00 98.38 264 ASN A CA 1
ATOM 1987 C C . ASN A 1 264 ? 11.922 1.721 -8.874 1.00 98.38 264 ASN A C 1
ATOM 1989 O O . ASN A 1 264 ? 11.966 2.928 -9.132 1.00 98.38 264 ASN A O 1
ATOM 1993 N N . LEU A 1 265 ? 11.573 0.785 -9.753 1.00 98.44 265 LEU A N 1
ATOM 1994 C CA . LEU A 1 265 ? 11.128 1.034 -11.116 1.00 98.44 265 LEU A CA 1
ATOM 1995 C C . LEU A 1 265 ? 9.651 0.678 -11.208 1.00 98.44 265 LEU A C 1
ATOM 1997 O O . LEU A 1 265 ? 9.269 -0.432 -10.844 1.00 98.44 265 LEU A O 1
ATOM 2001 N N . ALA A 1 266 ? 8.819 1.591 -11.697 1.00 98.38 266 ALA A N 1
ATOM 2002 C CA . ALA A 1 266 ? 7.386 1.362 -11.799 1.00 98.38 266 ALA A CA 1
ATOM 2003 C C . ALA A 1 266 ? 6.814 1.803 -13.146 1.00 98.38 266 ALA A C 1
ATOM 2005 O O . ALA A 1 266 ? 7.251 2.787 -13.739 1.00 98.38 266 ALA A O 1
ATOM 2006 N N . LEU A 1 267 ? 5.794 1.078 -13.588 1.00 98.12 267 LEU A N 1
ATOM 2007 C CA . LEU A 1 267 ? 4.951 1.382 -14.732 1.00 98.12 267 LEU A CA 1
ATOM 2008 C C . LEU A 1 267 ? 3.556 1.727 -14.213 1.00 98.12 267 LEU A C 1
ATOM 2010 O O . LEU A 1 267 ? 3.014 1.022 -13.358 1.00 98.12 267 LEU A O 1
ATOM 2014 N N . THR A 1 268 ? 2.999 2.835 -14.687 1.00 97.12 268 THR A N 1
ATOM 2015 C CA . THR A 1 268 ? 1.702 3.360 -14.242 1.00 97.12 268 THR A CA 1
ATOM 2016 C C . THR A 1 268 ? 0.907 3.919 -15.421 1.00 97.12 268 THR A C 1
ATOM 2018 O O . THR A 1 268 ? 1.376 3.922 -16.564 1.00 97.12 268 THR A O 1
ATOM 2021 N N . ASN A 1 269 ? -0.300 4.416 -15.129 1.00 95.25 269 ASN A N 1
ATOM 2022 C CA . ASN A 1 269 ? -1.176 5.072 -16.099 1.00 95.25 269 ASN A CA 1
ATOM 2023 C C . ASN A 1 269 ? -1.539 4.149 -17.275 1.00 95.25 269 ASN A C 1
ATOM 2025 O O . ASN A 1 269 ? -1.288 4.450 -18.440 1.00 95.25 269 ASN A O 1
ATOM 2029 N N . PHE A 1 270 ? -2.067 2.972 -16.955 1.00 94.38 270 PHE A N 1
ATOM 2030 C CA . PHE A 1 270 ? -2.402 1.955 -17.943 1.00 94.38 270 PHE A CA 1
ATOM 2031 C C . PHE A 1 270 ? -3.593 2.371 -18.808 1.00 94.38 270 PHE A C 1
ATOM 2033 O O . PHE A 1 270 ? -4.594 2.862 -18.296 1.00 94.38 270 PHE A O 1
ATOM 2040 N N . HIS A 1 271 ? -3.480 2.146 -20.114 1.00 92.06 271 HIS A N 1
ATOM 2041 C CA . HIS A 1 271 ? -4.543 2.376 -21.094 1.00 92.06 271 HIS A CA 1
ATOM 2042 C C . HIS A 1 271 ? -4.870 1.075 -21.815 1.00 92.06 271 HIS A C 1
ATOM 2044 O O . HIS A 1 271 ? -4.020 0.187 -21.892 1.00 92.06 271 HIS A O 1
ATOM 2050 N N . SER A 1 272 ? -6.081 0.963 -22.357 1.00 89.44 272 SER A N 1
ATOM 2051 C CA . SER A 1 272 ? -6.468 -0.184 -23.179 1.00 89.44 272 SER A CA 1
ATOM 2052 C C . SER A 1 272 ? -5.469 -0.385 -24.315 1.00 89.44 272 SER A C 1
ATOM 2054 O O . SER A 1 272 ? -5.118 0.554 -25.031 1.00 89.44 272 SER A O 1
ATOM 2056 N N . ALA A 1 273 ? -4.985 -1.613 -24.457 1.00 79.00 273 ALA A N 1
ATOM 2057 C CA . ALA A 1 273 ? -4.115 -1.988 -25.550 1.00 79.00 273 ALA A CA 1
ATOM 2058 C C . ALA A 1 273 ? -4.889 -1.840 -26.870 1.00 79.00 273 ALA A C 1
ATOM 2060 O O . ALA A 1 273 ? -6.059 -2.238 -26.928 1.00 79.00 273 ALA A O 1
ATOM 2061 N N . PRO A 1 274 ? -4.266 -1.298 -27.930 1.00 72.44 274 PRO A N 1
ATOM 2062 C CA . PRO A 1 274 ? -4.889 -1.302 -29.243 1.00 72.44 274 PRO A CA 1
ATOM 2063 C C . PRO A 1 274 ? -5.202 -2.750 -29.656 1.00 72.44 274 PRO A C 1
ATOM 2065 O O . PRO A 1 274 ? -4.455 -3.667 -29.283 1.00 72.44 274 PRO A O 1
ATOM 2068 N N . PRO A 1 275 ? -6.299 -2.982 -30.401 1.00 69.62 275 PRO A N 1
ATOM 2069 C CA . PRO A 1 275 ? -6.613 -4.312 -30.900 1.00 69.62 275 PRO A CA 1
ATOM 2070 C C . PRO A 1 275 ? -5.420 -4.850 -31.704 1.00 69.62 275 PRO A C 1
ATOM 2072 O O . PRO A 1 275 ? -4.705 -4.066 -32.340 1.00 69.62 275 PRO A O 1
ATOM 2075 N N . PRO A 1 276 ? -5.159 -6.169 -31.666 1.00 63.66 276 PRO A N 1
ATOM 2076 C CA . PRO A 1 276 ? -4.120 -6.743 -32.506 1.00 63.66 276 PRO A CA 1
ATOM 2077 C C . PRO A 1 276 ? -4.393 -6.347 -33.966 1.00 63.66 276 PRO A C 1
ATOM 2079 O O . PRO A 1 276 ? -5.554 -6.372 -34.383 1.00 63.66 276 PRO A O 1
ATOM 2082 N N . PRO A 1 277 ? -3.364 -5.950 -34.738 1.00 60.72 277 PRO A N 1
ATOM 2083 C CA . PRO A 1 277 ? -3.557 -5.644 -36.148 1.00 60.72 277 PRO A CA 1
ATOM 2084 C C . PRO A 1 277 ? -4.197 -6.854 -36.832 1.00 60.72 277 PRO A C 1
ATOM 2086 O O . PRO A 1 277 ? -3.783 -7.987 -36.581 1.00 60.72 277 PRO A O 1
ATOM 2089 N N . LEU A 1 278 ? -5.216 -6.612 -37.662 1.00 46.03 278 LEU A N 1
ATOM 2090 C CA . LEU A 1 278 ? -5.865 -7.652 -38.455 1.00 46.03 278 LEU A CA 1
ATOM 2091 C C . LEU A 1 278 ? -4.827 -8.238 -39.415 1.00 46.03 278 LEU A C 1
ATOM 2093 O O . LEU A 1 278 ? -4.543 -7.678 -40.471 1.00 46.03 278 LEU A O 1
ATOM 2097 N N . THR A 1 279 ? -4.220 -9.355 -39.034 1.00 46.78 279 THR A N 1
ATOM 2098 C CA . THR A 1 279 ? -3.389 -10.134 -39.942 1.00 46.78 279 THR A CA 1
ATOM 2099 C C . THR A 1 279 ? -4.325 -10.883 -40.875 1.00 46.78 279 THR A C 1
ATOM 2101 O O . THR A 1 279 ? -4.858 -11.932 -40.517 1.00 46.78 279 THR A O 1
ATOM 2104 N N . PHE A 1 280 ? -4.543 -10.343 -42.075 1.00 43.16 280 PHE A N 1
ATOM 2105 C CA . PHE A 1 280 ? -5.022 -11.153 -43.188 1.00 43.16 280 PHE A CA 1
ATOM 2106 C C . PHE A 1 280 ? -3.921 -12.158 -43.515 1.00 43.16 280 PHE A C 1
ATOM 2108 O O . PHE A 1 280 ? -2.958 -11.846 -44.216 1.00 43.16 280 PHE A O 1
ATOM 2115 N N . SER A 1 281 ? -4.031 -13.365 -42.968 1.00 44.06 281 SER A N 1
ATOM 2116 C CA . SER A 1 281 ? -3.253 -14.495 -43.454 1.00 44.06 281 SER A CA 1
ATOM 2117 C C . SER A 1 281 ? -3.623 -14.686 -44.922 1.00 44.06 281 SER A C 1
ATOM 2119 O O . SER A 1 281 ? -4.751 -15.065 -45.233 1.00 44.06 281 SER A O 1
ATOM 2121 N N . ARG A 1 282 ? -2.700 -14.374 -45.840 1.00 38.44 282 ARG A N 1
ATOM 2122 C CA . ARG A 1 282 ? -2.845 -14.739 -47.253 1.00 38.44 282 ARG A CA 1
ATOM 2123 C C . ARG A 1 282 ? -3.096 -16.252 -47.286 1.00 38.44 282 ARG A C 1
ATOM 2125 O O . ARG A 1 282 ? -2.265 -16.973 -46.729 1.00 38.44 282 ARG A O 1
ATOM 2132 N N . PRO A 1 283 ? -4.207 -16.744 -47.866 1.00 37.50 283 PRO A N 1
ATOM 2133 C CA . PRO A 1 283 ? -4.437 -18.177 -47.948 1.00 37.50 283 PRO A CA 1
ATOM 2134 C C . PRO A 1 283 ? -3.245 -18.805 -48.671 1.00 37.50 283 PRO A C 1
ATOM 2136 O O . PRO A 1 283 ? -2.922 -18.424 -49.799 1.00 37.50 283 PRO A O 1
ATOM 2139 N N . GLN A 1 284 ? -2.535 -19.701 -47.985 1.00 40.94 284 GLN A N 1
ATOM 2140 C CA . GLN A 1 284 ? -1.522 -20.515 -48.640 1.00 40.94 284 GLN A CA 1
ATOM 2141 C C . GLN A 1 284 ? -2.227 -21.405 -49.674 1.00 40.94 284 GLN A C 1
ATOM 2143 O O . GLN A 1 284 ? -3.319 -21.907 -49.389 1.00 40.94 284 GLN A O 1
ATOM 2148 N N . PRO A 1 285 ? -1.652 -21.587 -50.877 1.00 39.69 285 PRO A N 1
ATOM 2149 C CA . PRO A 1 285 ? -2.212 -22.513 -51.848 1.00 39.69 285 PRO A CA 1
ATOM 2150 C C . PRO A 1 285 ? -2.260 -23.920 -51.230 1.00 39.69 285 PRO A C 1
ATOM 2152 O O . PRO A 1 285 ? -1.323 -24.303 -50.525 1.00 39.69 285 PRO A O 1
ATOM 2155 N N . PRO A 1 286 ? -3.344 -24.681 -51.456 1.00 35.88 286 PRO A N 1
ATOM 2156 C CA . PRO A 1 286 ? -3.551 -25.962 -50.799 1.00 35.88 286 PRO A CA 1
ATOM 2157 C C . PRO A 1 286 ? -2.440 -26.939 -51.190 1.00 35.88 286 PRO A C 1
ATOM 2159 O O . PRO A 1 286 ? -2.350 -27.368 -52.340 1.00 35.88 286 PRO A O 1
ATOM 2162 N N . GLN A 1 287 ? -1.598 -27.309 -50.224 1.00 41.12 287 GLN A N 1
ATOM 2163 C CA . GLN A 1 287 ? -0.751 -28.486 -50.360 1.00 41.12 287 GLN A CA 1
ATOM 2164 C C . GLN A 1 287 ? -1.652 -29.717 -50.253 1.00 41.12 287 GLN A C 1
ATOM 2166 O O . GLN A 1 287 ? -2.250 -29.988 -49.214 1.00 41.12 287 GLN A O 1
ATOM 2171 N N . GLN A 1 288 ? -1.782 -30.439 -51.363 1.00 41.00 288 GLN A N 1
ATOM 2172 C CA . GLN A 1 288 ? -2.424 -31.743 -51.386 1.00 41.00 288 GLN A CA 1
ATOM 2173 C C . GLN A 1 288 ? -1.541 -32.742 -50.633 1.00 41.00 288 GLN A C 1
ATOM 2175 O O . GLN A 1 288 ? -0.539 -33.217 -51.160 1.00 41.00 288 GLN A O 1
ATOM 2180 N N . SER A 1 289 ? -1.943 -33.116 -49.423 1.00 37.75 289 SER A N 1
ATOM 2181 C CA . SER A 1 289 ? -1.584 -34.414 -48.863 1.00 37.75 289 SER A CA 1
ATOM 2182 C C . SER A 1 289 ? -2.806 -35.035 -48.187 1.00 37.75 289 SER A C 1
ATOM 2184 O O . SER A 1 289 ? -3.424 -34.487 -47.278 1.00 37.75 289 SER A O 1
ATOM 2186 N N . ARG A 1 290 ? -3.201 -36.192 -48.724 1.00 40.88 290 ARG A N 1
ATOM 2187 C CA . ARG A 1 290 ? -4.178 -37.111 -48.141 1.00 40.88 290 ARG A CA 1
ATOM 2188 C C . ARG A 1 290 ? -3.584 -37.705 -46.863 1.00 40.88 290 ARG A C 1
ATOM 2190 O O . ARG A 1 290 ? -2.603 -38.434 -46.959 1.00 40.88 290 ARG A O 1
ATOM 2197 N N . ALA A 1 291 ? -4.223 -37.487 -45.719 1.00 36.66 291 ALA A N 1
ATOM 2198 C CA . ALA A 1 291 ? -4.211 -38.417 -44.591 1.00 36.66 291 ALA A CA 1
ATOM 2199 C C . ALA A 1 291 ? -5.414 -38.137 -43.680 1.00 36.66 291 ALA A C 1
ATOM 2201 O O . ALA A 1 291 ? -5.862 -37.002 -43.546 1.00 36.66 291 ALA A O 1
ATOM 2202 N N . ALA A 1 292 ? -5.974 -39.216 -43.147 1.00 36.56 292 ALA A N 1
ATOM 2203 C CA . ALA A 1 292 ? -7.288 -39.306 -42.539 1.00 36.56 292 ALA A CA 1
ATOM 2204 C C . ALA A 1 292 ? -7.433 -38.552 -41.207 1.00 36.56 292 ALA A C 1
ATOM 2206 O O . ALA A 1 292 ? -6.471 -38.290 -40.489 1.00 36.56 292 ALA A O 1
ATOM 2207 N N . ALA A 1 293 ? -8.690 -38.239 -40.906 1.00 42.56 293 ALA A N 1
ATOM 2208 C CA . ALA A 1 293 ? -9.162 -37.533 -39.731 1.00 42.56 293 ALA A CA 1
ATOM 2209 C C . ALA A 1 293 ? -8.820 -38.235 -38.404 1.00 42.56 293 ALA A C 1
ATOM 2211 O O . ALA A 1 293 ? -9.145 -39.404 -38.212 1.00 42.56 293 ALA A O 1
ATOM 2212 N N . ALA A 1 294 ? -8.279 -37.463 -37.463 1.00 36.56 294 ALA A N 1
ATOM 2213 C CA . ALA A 1 294 ? -8.491 -37.619 -36.027 1.00 36.56 294 ALA A CA 1
ATOM 2214 C C . ALA A 1 294 ? -8.277 -36.243 -35.376 1.00 36.56 294 ALA A C 1
ATOM 2216 O O . ALA A 1 294 ? -7.181 -35.686 -35.419 1.00 36.56 294 ALA A O 1
ATOM 2217 N N . GLN A 1 295 ? -9.349 -35.654 -34.845 1.00 37.16 295 GLN A N 1
ATOM 2218 C CA . GLN A 1 295 ? -9.296 -34.398 -34.097 1.00 37.16 295 GLN A CA 1
ATOM 2219 C C . GLN A 1 295 ? -8.660 -34.656 -32.720 1.00 37.16 295 GLN A C 1
ATOM 2221 O O . GLN A 1 295 ? -9.116 -35.567 -32.027 1.00 37.16 295 GLN A O 1
ATOM 2226 N N . PRO A 1 296 ? -7.652 -33.884 -32.279 1.00 37.09 296 PRO A N 1
ATOM 2227 C CA . PRO A 1 296 ? -7.275 -33.873 -30.872 1.00 37.09 296 PRO A CA 1
ATOM 2228 C C . PRO A 1 296 ? -8.346 -33.106 -30.073 1.00 37.09 296 PRO A C 1
ATOM 2230 O O . PRO A 1 296 ? -8.813 -32.063 -30.544 1.00 37.09 296 PRO A O 1
ATOM 2233 N N . PRO A 1 297 ? -8.756 -33.579 -28.883 1.00 36.00 297 PRO A N 1
ATOM 2234 C CA . PRO A 1 297 ? -9.709 -32.849 -28.058 1.00 36.00 297 PRO A CA 1
ATOM 2235 C C . PRO A 1 297 ? -9.095 -31.526 -27.581 1.00 36.00 297 PRO A C 1
ATOM 2237 O O . PRO A 1 297 ? -7.926 -31.458 -27.195 1.00 36.00 297 PRO A O 1
ATOM 2240 N N . CYS A 1 298 ? -9.895 -30.460 -27.629 1.00 31.34 298 CYS A N 1
ATOM 2241 C CA . CYS A 1 298 ? -9.572 -29.178 -27.013 1.00 31.34 298 CYS A CA 1
ATOM 2242 C C . CYS A 1 298 ? -9.374 -29.351 -25.496 1.00 31.34 298 CYS A C 1
ATOM 2244 O O . CYS A 1 298 ? -10.123 -30.108 -24.882 1.00 31.34 298 CYS A O 1
ATOM 2246 N N . PRO A 1 299 ? -8.427 -28.632 -24.865 1.00 32.56 299 PRO A N 1
ATOM 2247 C CA . PRO A 1 299 ? -8.362 -28.585 -23.413 1.00 32.56 299 PRO A CA 1
ATOM 2248 C C . PRO A 1 299 ? -9.622 -27.895 -22.885 1.00 32.56 299 PRO A C 1
ATOM 2250 O O . PRO A 1 299 ? -9.913 -26.749 -23.241 1.00 32.56 299 PRO A O 1
ATOM 2253 N N . GLU A 1 300 ? -10.369 -28.629 -22.066 1.00 33.59 300 GLU A N 1
ATOM 2254 C CA . GLU A 1 300 ? -11.550 -28.154 -21.361 1.00 33.59 300 GLU A CA 1
ATOM 2255 C C . GLU A 1 300 ? -11.225 -26.863 -20.610 1.00 33.59 300 GLU A C 1
ATOM 2257 O O . GLU A 1 300 ? -10.270 -26.750 -19.835 1.00 33.59 300 GLU A O 1
ATOM 2262 N N . THR A 1 301 ? -12.042 -25.854 -20.877 1.00 28.44 301 THR A N 1
ATOM 2263 C CA . THR A 1 301 ? -12.183 -24.709 -19.992 1.00 28.44 301 THR A CA 1
ATOM 2264 C C . THR A 1 301 ? -12.787 -25.266 -18.710 1.00 28.44 301 THR A C 1
ATOM 2266 O O . THR A 1 301 ? -13.815 -25.931 -18.768 1.00 28.44 301 THR A O 1
ATOM 2269 N N . ILE A 1 302 ? -12.132 -25.055 -17.566 1.00 30.58 302 ILE A N 1
ATOM 2270 C CA . ILE A 1 302 ? -12.710 -25.416 -16.270 1.00 30.58 302 ILE A CA 1
ATOM 2271 C C . ILE A 1 302 ? -13.916 -24.503 -16.068 1.00 30.58 302 ILE A C 1
ATOM 2273 O O . ILE A 1 302 ? -13.774 -23.342 -15.676 1.00 30.58 302 ILE A O 1
ATOM 2277 N N . ASP A 1 303 ? -15.079 -25.036 -16.410 1.00 28.70 303 ASP A N 1
ATOM 2278 C CA . ASP A 1 303 ? -16.375 -24.469 -16.110 1.00 28.70 303 ASP A CA 1
ATOM 2279 C C . ASP A 1 303 ? -16.620 -24.646 -14.606 1.00 28.70 303 ASP A C 1
ATOM 2281 O O . ASP A 1 303 ? -16.430 -25.729 -14.047 1.00 28.70 303 ASP A O 1
ATOM 2285 N N . LEU A 1 304 ? -16.952 -23.561 -13.911 1.00 35.59 304 LEU A N 1
ATOM 2286 C CA . LEU A 1 304 ? -17.195 -23.578 -12.463 1.00 35.59 304 LEU A CA 1
ATOM 2287 C C . LEU A 1 304 ? -18.652 -23.932 -12.116 1.00 35.59 304 LEU A C 1
ATOM 2289 O O . LEU A 1 304 ? -18.998 -23.893 -10.937 1.00 35.59 304 LEU A O 1
ATOM 2293 N N . ASP A 1 305 ? -19.459 -24.324 -13.107 1.00 35.62 305 ASP A N 1
ATOM 2294 C CA . ASP A 1 305 ? -20.915 -24.466 -12.992 1.00 35.62 305 ASP A CA 1
ATOM 2295 C C . ASP A 1 305 ? -21.460 -25.865 -13.353 1.00 35.62 305 ASP A C 1
ATOM 2297 O O . ASP A 1 305 ? -22.569 -25.998 -13.864 1.00 35.62 305 ASP A O 1
ATOM 2301 N N . THR A 1 306 ? -20.750 -26.942 -13.013 1.00 32.50 306 THR A N 1
ATOM 2302 C CA . THR A 1 306 ? -21.349 -28.293 -12.985 1.00 32.50 306 THR A CA 1
ATOM 2303 C C . THR A 1 306 ? -21.333 -28.869 -11.577 1.00 32.50 306 THR A C 1
ATOM 2305 O O . THR A 1 306 ? -20.375 -29.508 -11.150 1.00 32.50 306 THR A O 1
ATOM 2308 N N . PHE A 1 307 ? -22.431 -28.635 -10.860 1.00 34.12 307 PHE A N 1
ATOM 2309 C CA . PHE A 1 307 ? -22.909 -29.528 -9.812 1.00 34.12 307 PHE A CA 1
ATOM 2310 C C . PHE A 1 307 ? -24.260 -30.081 -10.260 1.00 34.12 307 PHE A C 1
ATOM 2312 O O . PHE A 1 307 ? -25.140 -29.310 -10.638 1.00 34.12 307 PHE A O 1
ATOM 2319 N N . ASP A 1 308 ? -24.367 -31.407 -10.220 1.00 34.22 308 ASP A N 1
ATOM 2320 C CA . ASP A 1 308 ? -25.527 -32.222 -10.572 1.00 34.22 308 ASP A CA 1
ATOM 2321 C C . ASP A 1 308 ? -26.881 -31.605 -10.184 1.00 34.22 308 ASP A C 1
ATOM 2323 O O . ASP A 1 308 ? -27.175 -31.345 -9.010 1.00 34.22 308 ASP A O 1
ATOM 2327 N N . GLU A 1 309 ? -27.748 -31.468 -11.190 1.00 40.44 309 GLU A N 1
ATOM 2328 C CA . GLU A 1 309 ? -29.192 -31.545 -11.010 1.00 40.44 309 GLU A CA 1
ATOM 2329 C C . GLU A 1 309 ? -29.547 -32.964 -10.553 1.00 40.44 309 GLU A C 1
ATOM 2331 O O . GLU A 1 309 ? -29.590 -33.873 -11.366 1.00 40.44 309 GLU A O 1
ATOM 2336 N N . GLU A 1 310 ? -29.791 -33.151 -9.255 1.00 36.44 310 GLU A N 1
ATOM 2337 C CA . GLU A 1 310 ? -30.868 -34.008 -8.722 1.00 36.44 310 GLU A CA 1
ATOM 2338 C C . GLU A 1 310 ? -30.809 -34.067 -7.188 1.00 36.44 310 GLU A C 1
ATOM 2340 O O . GLU A 1 310 ? -30.667 -35.116 -6.570 1.00 36.44 310 GLU A O 1
ATOM 2345 N N . GLN A 1 311 ? -30.973 -32.922 -6.520 1.00 33.19 311 GLN A N 1
ATOM 2346 C CA . GLN A 1 311 ? -31.485 -32.910 -5.147 1.00 33.19 311 GLN A CA 1
ATOM 2347 C C . GLN A 1 311 ? -32.469 -31.756 -4.990 1.00 33.19 311 GLN A C 1
ATOM 2349 O O . GLN A 1 311 ? -32.098 -30.586 -4.952 1.00 33.19 311 GLN A O 1
ATOM 2354 N N . LYS A 1 312 ? -33.751 -32.132 -4.940 1.00 33.38 312 LYS A N 1
ATOM 2355 C CA . LYS A 1 312 ? -34.934 -31.352 -4.551 1.00 33.38 312 LYS A CA 1
ATOM 2356 C C . LYS A 1 312 ? -34.549 -30.089 -3.761 1.00 33.38 312 LYS A C 1
ATOM 2358 O O . LYS A 1 312 ? -34.223 -30.186 -2.580 1.00 33.38 312 LYS A O 1
ATOM 2363 N N . GLN A 1 313 ? -34.564 -28.926 -4.425 1.00 32.38 313 GLN A N 1
ATOM 2364 C CA . GLN A 1 313 ? -34.222 -27.633 -3.824 1.00 32.38 313 GLN A CA 1
ATOM 2365 C C . GLN A 1 313 ? -35.008 -27.449 -2.514 1.00 32.38 313 GLN A C 1
ATOM 2367 O O . GLN A 1 313 ? -36.236 -27.318 -2.565 1.00 32.38 313 GLN A O 1
ATOM 2372 N N . PRO A 1 314 ? -34.360 -27.422 -1.334 1.00 38.38 314 PRO A N 1
ATOM 2373 C CA . PRO A 1 314 ? -35.034 -26.936 -0.145 1.00 38.38 314 PRO A CA 1
ATOM 2374 C C . PRO A 1 314 ? -35.360 -25.466 -0.413 1.00 38.38 314 PRO A C 1
ATOM 2376 O O . PRO A 1 314 ? -34.482 -24.710 -0.829 1.00 38.38 314 PRO A O 1
ATOM 2379 N N . SER A 1 315 ? -36.633 -25.093 -0.249 1.00 46.59 315 SER A N 1
ATOM 2380 C CA . SER A 1 315 ? -37.177 -23.757 -0.524 1.00 46.59 315 SER A CA 1
ATOM 2381 C C . SER A 1 315 ? -36.142 -22.658 -0.255 1.00 46.59 315 SER A C 1
ATOM 2383 O O . SER A 1 315 ? -35.657 -22.556 0.874 1.00 46.59 315 SER A O 1
ATOM 2385 N N . CYS A 1 316 ? -35.796 -21.869 -1.279 1.00 53.28 316 CYS A N 1
ATOM 2386 C CA . CYS A 1 316 ? -34.840 -20.757 -1.230 1.00 53.28 316 CYS A CA 1
ATOM 2387 C C . CYS A 1 316 ? -35.228 -19.719 -0.162 1.00 53.28 316 CYS A C 1
ATOM 2389 O O . CYS A 1 316 ? -35.796 -18.674 -0.470 1.00 53.28 316 CYS A O 1
ATOM 2391 N N . ARG A 1 317 ? -34.934 -19.989 1.111 1.00 68.75 317 ARG A N 1
ATOM 2392 C CA . ARG A 1 317 ? -35.211 -19.062 2.205 1.00 68.75 317 ARG A CA 1
ATOM 2393 C C . ARG A 1 317 ? -33.948 -18.265 2.491 1.00 68.75 317 ARG A C 1
ATOM 2395 O O . ARG A 1 317 ? -32.929 -18.816 2.907 1.00 68.75 317 ARG A O 1
ATOM 2402 N N . VAL A 1 318 ? -34.007 -16.967 2.206 1.00 74.38 318 VAL A N 1
ATOM 2403 C CA . VAL A 1 318 ? -32.983 -16.011 2.635 1.00 74.38 318 VAL A CA 1
ATOM 2404 C C . VAL A 1 318 ? -33.025 -15.950 4.169 1.00 74.38 318 VAL A C 1
ATOM 2406 O O . VAL A 1 318 ? -34.119 -15.826 4.722 1.00 74.38 318 VAL A O 1
ATOM 2409 N N . PRO A 1 319 ? -31.879 -16.054 4.867 1.00 73.44 319 PRO A N 1
ATOM 2410 C CA . PRO A 1 319 ? -31.803 -15.859 6.315 1.00 73.44 319 PRO A CA 1
ATOM 2411 C C . PRO A 1 319 ? -32.468 -14.542 6.748 1.00 73.44 319 PRO A C 1
ATOM 2413 O O . PRO A 1 319 ? -32.148 -13.494 6.185 1.00 73.44 319 PRO A O 1
ATOM 2416 N N . ASP A 1 320 ? -33.367 -14.542 7.744 1.00 70.06 320 ASP A N 1
ATOM 2417 C CA . ASP A 1 320 ? -34.038 -13.276 8.085 1.00 70.06 320 ASP A CA 1
ATOM 2418 C C . ASP A 1 320 ? -33.052 -12.207 8.597 1.00 70.06 320 ASP A C 1
ATOM 2420 O O . ASP A 1 320 ? -32.084 -12.483 9.314 1.00 70.06 320 ASP A O 1
ATOM 2424 N N . GLY A 1 321 ? -33.313 -10.951 8.234 1.00 65.25 321 GLY A N 1
ATOM 2425 C CA . GLY A 1 321 ? -32.422 -9.825 8.526 1.00 65.25 321 GLY A CA 1
ATOM 2426 C C . GLY A 1 321 ? -31.224 -9.690 7.577 1.00 65.25 321 GLY A C 1
ATOM 2427 O O . GLY A 1 321 ? -30.379 -8.821 7.811 1.00 65.25 321 GLY A O 1
ATOM 2428 N N . VAL A 1 322 ? -31.150 -10.514 6.524 1.00 69.88 322 VAL A N 1
ATOM 2429 C CA . VAL A 1 322 ? -30.175 -10.403 5.430 1.00 69.88 322 VAL A CA 1
ATOM 2430 C C . VAL A 1 322 ? -30.855 -9.863 4.178 1.00 69.88 322 VAL A C 1
ATOM 2432 O O . VAL A 1 322 ? -31.951 -10.287 3.821 1.00 69.88 322 VAL A O 1
ATOM 2435 N N . ASP A 1 323 ? -30.185 -8.931 3.505 1.00 76.81 323 ASP A N 1
ATOM 2436 C CA . ASP A 1 323 ? -30.623 -8.433 2.206 1.00 76.81 323 ASP A CA 1
ATOM 2437 C C . ASP A 1 323 ? -30.614 -9.561 1.159 1.00 76.81 323 ASP A C 1
ATOM 2439 O O . ASP A 1 323 ? -29.602 -10.241 0.960 1.00 76.81 323 ASP A O 1
ATOM 2443 N N . ALA A 1 324 ? -31.754 -9.770 0.499 1.00 77.69 324 ALA A N 1
ATOM 2444 C CA . ALA A 1 324 ? -31.938 -10.875 -0.435 1.00 77.69 324 ALA A CA 1
ATOM 2445 C C . ALA A 1 324 ? -31.038 -10.746 -1.670 1.00 77.69 324 ALA A C 1
ATOM 2447 O O . ALA A 1 324 ? -30.461 -11.741 -2.106 1.00 77.69 324 ALA A O 1
ATOM 2448 N N . ALA A 1 325 ? -30.872 -9.534 -2.206 1.00 73.62 325 ALA A N 1
ATOM 2449 C CA . ALA A 1 325 ? -30.035 -9.303 -3.379 1.00 73.62 325 ALA A CA 1
ATOM 2450 C C . ALA A 1 325 ? -28.556 -9.585 -3.072 1.00 73.62 325 ALA A C 1
ATOM 2452 O O . ALA A 1 325 ? -27.880 -10.267 -3.841 1.00 73.62 325 ALA A O 1
ATOM 2453 N N . TRP A 1 326 ? -28.069 -9.136 -1.912 1.00 77.25 326 TRP A N 1
ATOM 2454 C CA . TRP A 1 326 ? -26.725 -9.440 -1.432 1.00 77.25 326 TRP A CA 1
ATOM 2455 C C . TRP A 1 326 ? -26.513 -10.942 -1.238 1.00 77.25 326 TRP A C 1
ATOM 2457 O O . TRP A 1 326 ? -25.519 -11.481 -1.722 1.00 77.25 326 TRP A O 1
ATOM 2467 N N . PHE A 1 327 ? -27.445 -11.629 -0.566 1.00 76.69 327 PHE A N 1
ATOM 2468 C CA . PHE A 1 327 ? -27.317 -13.060 -0.282 1.00 76.69 327 PHE A CA 1
ATOM 2469 C C . PHE A 1 327 ? -27.305 -13.902 -1.560 1.00 76.69 327 PHE A C 1
ATOM 2471 O O . PHE A 1 327 ? -26.473 -14.797 -1.700 1.00 76.69 327 PHE A O 1
ATOM 2478 N N . MET A 1 328 ? -28.186 -13.584 -2.509 1.00 79.75 328 MET A N 1
ATOM 2479 C CA . MET A 1 328 ? -28.254 -14.279 -3.796 1.00 79.75 328 MET A CA 1
ATOM 2480 C C . MET A 1 328 ? -27.040 -13.990 -4.688 1.00 79.75 328 MET A C 1
ATOM 2482 O O . MET A 1 328 ? -26.718 -14.804 -5.548 1.00 79.75 328 MET A O 1
ATOM 2486 N N . GLY A 1 329 ? -26.329 -12.882 -4.456 1.00 75.44 329 GLY A N 1
ATOM 2487 C CA . GLY A 1 329 ? -25.059 -12.573 -5.115 1.00 75.44 329 GLY A CA 1
ATOM 2488 C C . GLY A 1 329 ? -23.842 -13.330 -4.564 1.00 75.44 329 GLY A C 1
ATOM 2489 O O . GLY A 1 329 ? -22.750 -13.198 -5.117 1.00 75.44 329 GLY A O 1
ATOM 2490 N N . LEU A 1 330 ? -23.981 -14.101 -3.476 1.00 75.19 330 LEU A N 1
ATOM 2491 C CA . LEU A 1 330 ? -22.880 -14.901 -2.927 1.00 75.19 330 LEU A CA 1
ATOM 2492 C C . LEU A 1 330 ? -22.649 -16.182 -3.749 1.00 75.19 330 LEU A C 1
ATOM 2494 O O . LEU A 1 330 ? -23.609 -16.754 -4.259 1.00 75.19 330 LEU A O 1
ATOM 2498 N N . PRO A 1 331 ? -21.414 -16.715 -3.812 1.00 77.69 331 PRO A N 1
ATOM 2499 C CA . PRO A 1 331 ? -21.153 -18.039 -4.377 1.00 77.69 331 PRO A CA 1
ATOM 2500 C C . PRO A 1 331 ? -22.044 -19.126 -3.759 1.00 77.69 331 PRO A C 1
ATOM 2502 O O . PRO A 1 331 ? -22.237 -19.148 -2.539 1.00 77.69 331 PRO A O 1
ATOM 2505 N N . ALA A 1 332 ? -22.528 -20.068 -4.576 1.00 80.44 332 ALA A N 1
ATOM 2506 C CA . ALA A 1 332 ? -23.484 -21.101 -4.160 1.00 80.44 332 ALA A CA 1
ATOM 2507 C C . ALA A 1 332 ? -23.027 -21.897 -2.922 1.00 80.44 332 ALA A C 1
ATOM 2509 O O . ALA A 1 332 ? -23.818 -22.139 -2.012 1.00 80.44 332 ALA A O 1
ATOM 2510 N N . GLY A 1 333 ? -21.732 -22.220 -2.826 1.00 77.06 333 GLY A N 1
ATOM 2511 C CA . GLY A 1 333 ? -21.163 -22.899 -1.657 1.00 77.06 333 GLY A CA 1
ATOM 2512 C C . GLY A 1 333 ? -21.269 -22.092 -0.354 1.00 77.06 333 GLY A C 1
ATOM 2513 O O . GLY A 1 333 ? -21.556 -22.661 0.697 1.00 77.06 333 GLY A O 1
ATOM 2514 N N . ILE A 1 334 ? -21.119 -20.761 -0.420 1.00 77.19 334 ILE A N 1
ATOM 2515 C CA . ILE A 1 334 ? -21.317 -19.881 0.743 1.00 77.19 334 ILE A CA 1
ATOM 2516 C C . ILE A 1 334 ? -22.797 -19.836 1.113 1.00 77.19 334 ILE A C 1
ATOM 2518 O O . ILE A 1 334 ? -23.126 -19.948 2.292 1.00 77.19 334 ILE A O 1
ATOM 2522 N N . GLN A 1 335 ? -23.691 -19.713 0.127 1.00 78.31 335 GLN A N 1
ATOM 2523 C CA . GLN A 1 335 ? -25.133 -19.730 0.382 1.00 78.31 335 GLN A CA 1
ATOM 2524 C C . GLN A 1 335 ? -25.565 -21.035 1.067 1.00 78.31 335 GLN A C 1
ATOM 2526 O O . GLN A 1 335 ? -26.324 -20.998 2.034 1.00 78.31 335 GLN A O 1
ATOM 2531 N N . ALA A 1 336 ? -25.068 -22.180 0.593 1.00 79.56 336 ALA A N 1
ATOM 2532 C CA . ALA A 1 336 ? -25.373 -23.493 1.152 1.00 79.56 336 ALA A CA 1
ATOM 2533 C C . ALA A 1 336 ? -24.861 -23.644 2.591 1.00 79.56 336 ALA A C 1
ATOM 2535 O O . ALA A 1 336 ? -25.602 -24.108 3.456 1.00 79.56 336 ALA A O 1
ATOM 2536 N N . GLU A 1 337 ? -23.630 -23.208 2.871 1.00 77.19 337 GLU A N 1
ATOM 2537 C CA . GLU A 1 337 ? -23.065 -23.276 4.222 1.00 77.19 337 GLU A CA 1
ATOM 2538 C C . GLU A 1 337 ? -23.798 -22.349 5.197 1.00 77.19 337 GLU A C 1
ATOM 2540 O O . GLU A 1 337 ? -24.099 -22.743 6.323 1.00 77.19 337 GLU A O 1
ATOM 2545 N N . VAL A 1 338 ? -24.136 -21.134 4.756 1.00 75.94 338 VAL A N 1
ATOM 2546 C CA . VAL A 1 338 ? -24.931 -20.198 5.554 1.00 75.94 338 VAL A CA 1
ATOM 2547 C C . VAL A 1 338 ? -26.310 -20.785 5.858 1.00 75.94 338 VAL A C 1
ATOM 2549 O O . VAL A 1 338 ? -26.746 -20.715 7.000 1.00 75.94 338 VAL A O 1
ATOM 2552 N N . ARG A 1 339 ? -26.979 -21.417 4.884 1.00 77.75 339 ARG A N 1
ATOM 2553 C CA . ARG A 1 339 ? -28.263 -22.102 5.117 1.00 77.75 339 ARG A CA 1
ATOM 2554 C C . ARG A 1 339 ? -28.116 -23.257 6.108 1.00 77.75 339 ARG A C 1
ATOM 2556 O O . ARG A 1 339 ? -28.918 -23.356 7.024 1.00 77.75 339 ARG A O 1
ATOM 2563 N N . ARG A 1 340 ? -27.084 -24.096 5.956 1.00 72.69 340 ARG A N 1
ATOM 2564 C CA . ARG A 1 340 ? -26.845 -25.275 6.806 1.00 72.69 340 ARG A CA 1
ATOM 2565 C C . ARG A 1 340 ? -26.713 -24.926 8.287 1.00 72.69 340 ARG A C 1
ATOM 2567 O O . ARG A 1 340 ? -27.185 -25.685 9.117 1.00 72.69 340 ARG A O 1
ATOM 2574 N N . GLN A 1 341 ? -26.045 -23.820 8.605 1.00 67.44 341 GLN A N 1
ATOM 2575 C CA . GLN A 1 341 ? -25.770 -23.422 9.990 1.00 67.44 341 GLN A CA 1
ATOM 2576 C C . GLN A 1 341 ? -26.809 -22.449 10.579 1.00 67.44 341 GLN A C 1
ATOM 2578 O O . GLN A 1 341 ? -26.675 -22.043 11.730 1.00 67.44 341 GLN A O 1
ATOM 2583 N N . HIS A 1 342 ? -27.799 -22.026 9.786 1.00 59.47 342 HIS A N 1
ATOM 2584 C CA . HIS A 1 342 ? -28.827 -21.050 10.179 1.00 59.47 342 HIS A CA 1
ATOM 2585 C C . HIS A 1 342 ? -30.230 -21.660 10.331 1.00 59.47 342 HIS A C 1
ATOM 2587 O O . HIS A 1 342 ? -31.157 -20.954 10.730 1.00 59.47 342 HIS A O 1
ATOM 2593 N N . VAL A 1 343 ? -30.380 -22.948 10.001 1.00 44.47 343 VAL A N 1
ATOM 2594 C CA . VAL A 1 343 ? -31.502 -23.805 10.430 1.00 44.47 343 VAL A CA 1
ATOM 2595 C C . VAL A 1 343 ? -31.185 -24.344 11.817 1.00 44.47 343 VAL A C 1
ATOM 2597 O O . VAL A 1 343 ? -32.106 -24.318 12.660 1.00 44.47 343 VAL A O 1
#